Protein AF-A0A8J6RTH8-F1 (afdb_monomer_lite)

Secondary structure (DSSP, 8-state):
-------------------------------PPPS--PPPTT-PPPS--PPPS---S----PPPTT------SPPHHHHHHHHHHHHHHHHHHHHHHHHHHH---HHHHHHHHHHHHHHHHHHHHHHHHHHHTT----SS--HHHHHHHHHHHH--HHHHHHHHIIIIIIIIHHHHHHHHHHHHHH---HHHHHHHHHHHHHHHHHHHHHHHHHHHHHHTTTSSPPBPTT-EE-TT-BPPTTPEEPTT-EE-TT-B--TT-EEPTT-EE-TTPBPPTT-EE-TT-EE--

Structure (mmCIF, N/CA/C/O backbone):
data_AF-A0A8J6RTH8-F1
#
_entry.id   AF-A0A8J6RTH8-F1
#
loop_
_atom_site.group_PDB
_atom_site.id
_atom_site.type_symbol
_atom_site.label_atom_id
_atom_site.label_alt_id
_atom_site.label_comp_id
_atom_site.label_asym_id
_atom_site.label_entity_id
_atom_site.label_seq_id
_atom_site.pdbx_PDB_ins_code
_atom_site.Cartn_x
_atom_site.Cartn_y
_atom_site.Cartn_z
_atom_site.occupancy
_atom_site.B_iso_or_equiv
_atom_site.auth_seq_id
_atom_site.auth_comp_id
_atom_site.auth_asym_id
_atom_site.auth_atom_id
_atom_site.pdbx_PDB_model_num
ATOM 1 N N . MET A 1 1 ? 5.456 -18.562 54.139 1.00 40.50 1 MET A N 1
ATOM 2 C CA . MET A 1 1 ? 5.239 -18.650 52.678 1.00 40.50 1 MET A CA 1
ATOM 3 C C . MET A 1 1 ? 4.516 -17.386 52.219 1.00 40.50 1 MET A C 1
ATOM 5 O O . MET A 1 1 ? 3.343 -17.233 52.525 1.00 40.50 1 MET A O 1
ATOM 9 N N . ARG A 1 2 ? 5.220 -16.435 51.591 1.00 35.72 2 ARG A N 1
ATOM 10 C CA . ARG A 1 2 ? 4.633 -15.199 51.039 1.00 35.72 2 ARG A CA 1
ATOM 11 C C . ARG A 1 2 ? 4.603 -15.335 49.515 1.00 35.72 2 ARG A C 1
ATOM 13 O O . ARG A 1 2 ? 5.648 -15.577 48.922 1.00 35.72 2 ARG A O 1
ATOM 20 N N . ARG A 1 3 ? 3.421 -15.238 48.901 1.00 39.25 3 ARG A N 1
ATOM 21 C CA . ARG A 1 3 ? 3.257 -15.216 47.439 1.00 39.25 3 ARG A CA 1
ATOM 22 C C . ARG A 1 3 ? 3.391 -13.771 46.962 1.00 39.25 3 ARG A C 1
ATOM 24 O O . ARG A 1 3 ? 2.613 -12.924 47.385 1.00 39.25 3 ARG A O 1
ATOM 31 N N . ALA A 1 4 ? 4.385 -13.504 46.121 1.00 34.44 4 ALA A N 1
ATOM 32 C CA . ALA A 1 4 ? 4.537 -12.238 45.418 1.00 34.44 4 ALA A CA 1
ATOM 33 C C . ALA A 1 4 ? 3.777 -12.316 44.087 1.00 34.44 4 ALA A C 1
ATOM 35 O O . ALA A 1 4 ? 4.085 -13.145 43.234 1.00 34.44 4 ALA A O 1
ATOM 36 N N . THR A 1 5 ? 2.766 -11.470 43.926 1.00 42.56 5 THR A N 1
ATOM 37 C CA . THR A 1 5 ? 2.115 -11.179 42.646 1.00 42.56 5 THR A CA 1
ATOM 38 C C . THR A 1 5 ? 2.951 -10.145 41.900 1.00 42.56 5 THR A C 1
ATOM 40 O O . THR A 1 5 ? 3.039 -8.999 42.336 1.00 42.56 5 THR A O 1
ATOM 43 N N . ALA A 1 6 ? 3.571 -10.544 40.791 1.00 33.03 6 ALA A N 1
ATOM 44 C CA . ALA A 1 6 ? 4.252 -9.637 39.876 1.00 33.03 6 ALA A CA 1
ATOM 45 C C . ALA A 1 6 ? 3.290 -9.233 38.748 1.00 33.03 6 ALA A C 1
ATOM 47 O O . ALA A 1 6 ? 3.019 -10.005 37.832 1.00 33.03 6 ALA A O 1
ATOM 48 N N . THR A 1 7 ? 2.761 -8.015 38.826 1.00 34.41 7 THR A N 1
ATOM 49 C CA . THR A 1 7 ? 2.138 -7.303 37.704 1.00 34.41 7 THR A CA 1
ATOM 50 C C . THR A 1 7 ? 3.233 -6.810 36.763 1.00 34.41 7 THR A C 1
ATOM 52 O O . THR A 1 7 ? 3.955 -5.872 37.093 1.00 34.41 7 THR A O 1
ATOM 55 N N . ALA A 1 8 ? 3.364 -7.433 35.593 1.00 30.67 8 ALA A N 1
ATOM 56 C CA . ALA A 1 8 ? 4.209 -6.938 34.512 1.00 30.67 8 ALA A CA 1
ATOM 57 C C . ALA A 1 8 ? 3.384 -6.013 33.604 1.00 30.67 8 ALA A C 1
ATOM 59 O O . ALA A 1 8 ? 2.559 -6.470 32.815 1.00 30.67 8 ALA A O 1
ATOM 60 N N . ALA A 1 9 ? 3.600 -4.704 33.731 1.00 31.00 9 ALA A N 1
ATOM 61 C CA . ALA A 1 9 ? 3.154 -3.715 32.759 1.00 31.00 9 ALA A CA 1
ATOM 62 C C . ALA A 1 9 ? 4.224 -3.601 31.662 1.00 31.00 9 ALA A C 1
ATOM 64 O O . ALA A 1 9 ? 5.307 -3.069 31.897 1.00 31.00 9 ALA A O 1
ATOM 65 N N . LEU A 1 10 ? 3.935 -4.125 30.470 1.00 30.05 10 LEU A N 1
ATOM 66 C CA . LEU A 1 10 ? 4.777 -3.959 29.285 1.00 30.05 10 LEU A CA 1
ATOM 67 C C . LEU A 1 10 ? 4.335 -2.700 28.532 1.00 30.05 10 LEU A C 1
ATOM 69 O O . LEU A 1 10 ? 3.325 -2.690 27.833 1.00 30.05 10 LEU A O 1
ATOM 73 N N . VAL A 1 11 ? 5.108 -1.628 28.696 1.00 31.34 11 VAL A N 1
ATOM 74 C CA . VAL A 1 11 ? 5.042 -0.429 27.856 1.00 31.34 11 VAL A CA 1
ATOM 75 C C . VAL A 1 11 ? 5.862 -0.713 26.597 1.00 31.34 11 VAL A C 1
ATOM 77 O O . VAL A 1 11 ? 7.083 -0.594 26.604 1.00 31.34 11 VAL A O 1
ATOM 80 N N . ALA A 1 12 ? 5.201 -1.118 25.512 1.00 31.73 12 ALA A N 1
ATOM 81 C CA . ALA A 1 12 ? 5.815 -1.172 24.188 1.00 31.73 12 ALA A CA 1
ATOM 82 C C . ALA A 1 12 ? 5.698 0.214 23.534 1.00 31.73 12 ALA A C 1
ATOM 84 O O . ALA A 1 12 ? 4.717 0.525 22.859 1.00 31.73 12 ALA A O 1
ATOM 85 N N . ALA A 1 13 ? 6.682 1.077 23.790 1.00 31.34 13 ALA A N 1
ATOM 86 C CA . ALA A 1 13 ? 6.837 2.336 23.072 1.00 31.34 13 ALA A CA 1
ATOM 87 C C . ALA A 1 13 ? 7.378 2.042 21.662 1.00 31.34 13 ALA A C 1
ATOM 89 O O . ALA A 1 13 ? 8.539 1.674 21.493 1.00 31.34 13 ALA A O 1
ATOM 90 N N . GLY A 1 14 ? 6.511 2.166 20.656 1.00 30.16 14 GLY A N 1
ATOM 91 C CA . GLY A 1 14 ? 6.870 2.049 19.246 1.00 30.16 14 GLY A CA 1
ATOM 92 C C . GLY A 1 14 ? 7.696 3.248 18.783 1.00 30.16 14 GLY A C 1
ATOM 93 O O . GLY A 1 14 ? 7.192 4.366 18.706 1.00 30.16 14 GLY A O 1
ATOM 94 N N . LEU A 1 15 ? 8.962 3.001 18.455 1.00 30.83 15 LEU A N 1
ATOM 95 C CA . LEU A 1 15 ? 9.814 3.915 17.701 1.00 30.83 15 LEU A CA 1
ATOM 96 C C . LEU A 1 15 ? 9.635 3.611 16.209 1.00 30.83 15 LEU A C 1
ATOM 98 O O . LEU A 1 15 ? 10.279 2.714 15.672 1.00 30.83 15 LEU A O 1
ATOM 102 N N . PHE A 1 16 ? 8.754 4.350 15.536 1.00 39.00 16 PHE A N 1
ATOM 103 C CA . PHE A 1 16 ? 8.718 4.378 14.075 1.00 39.00 16 PHE A CA 1
ATOM 104 C C . PHE A 1 16 ? 9.743 5.405 13.589 1.00 39.00 16 PHE A C 1
ATOM 106 O O . PHE A 1 16 ? 9.531 6.612 13.691 1.00 39.00 16 PHE A O 1
ATOM 113 N N . ALA A 1 17 ? 10.882 4.923 13.096 1.00 31.59 17 ALA A N 1
ATOM 114 C CA . ALA A 1 17 ? 11.887 5.764 12.463 1.00 31.59 17 ALA A CA 1
ATOM 115 C C . ALA A 1 17 ? 11.423 6.137 11.045 1.00 31.59 17 ALA A C 1
ATOM 117 O O . ALA A 1 17 ? 11.571 5.366 10.100 1.00 31.59 17 ALA A O 1
ATOM 118 N N . SER A 1 18 ? 10.852 7.331 10.893 1.00 29.69 18 SER A N 1
ATOM 119 C CA . SER A 1 18 ? 10.607 7.946 9.589 1.00 29.69 18 SER A CA 1
ATOM 120 C C . SER A 1 18 ? 11.929 8.466 9.016 1.00 29.69 18 SER A C 1
ATOM 122 O O . SER A 1 18 ? 12.431 9.507 9.445 1.00 29.69 18 SER A O 1
ATOM 124 N N . LEU A 1 19 ? 12.505 7.755 8.048 1.00 36.41 19 LEU A N 1
ATOM 125 C CA . LEU A 1 19 ? 13.596 8.284 7.230 1.00 36.41 19 LEU A CA 1
ATOM 126 C C . LEU A 1 19 ? 13.010 9.298 6.240 1.00 36.41 19 LEU A C 1
ATOM 128 O O . LEU A 1 19 ? 12.383 8.933 5.248 1.00 36.41 19 LEU A O 1
ATOM 132 N N . GLY A 1 20 ? 13.175 10.584 6.549 1.00 28.22 20 GLY A N 1
ATOM 133 C CA . GLY A 1 20 ? 12.793 11.685 5.672 1.00 28.22 20 GLY A CA 1
ATOM 134 C C . GLY A 1 20 ? 13.711 11.765 4.453 1.00 28.22 20 GLY A C 1
ATOM 135 O O . GLY A 1 20 ? 14.929 11.854 4.593 1.00 28.22 20 GLY A O 1
ATOM 136 N N . TYR A 1 21 ? 13.125 11.764 3.258 1.00 30.72 21 TYR A N 1
ATOM 137 C CA . TYR A 1 21 ? 13.814 12.145 2.028 1.00 30.72 21 TYR A CA 1
ATOM 138 C C . TYR A 1 21 ? 13.576 13.637 1.771 1.00 30.72 21 TYR A C 1
ATOM 140 O O . TYR A 1 21 ? 12.444 14.066 1.554 1.00 30.72 21 TYR A O 1
ATOM 148 N N . SER A 1 22 ? 14.645 14.432 1.792 1.00 28.81 22 SER A N 1
ATOM 149 C CA . SER A 1 22 ? 14.613 15.839 1.384 1.00 28.81 22 SER A CA 1
ATOM 150 C C . SER A 1 22 ? 14.629 15.933 -0.141 1.00 28.81 22 SER A C 1
ATOM 152 O O . SER A 1 22 ? 15.634 15.614 -0.774 1.00 28.81 22 SER A O 1
ATOM 154 N N . ALA A 1 23 ? 13.531 16.392 -0.743 1.00 31.84 23 ALA A N 1
ATOM 155 C CA . ALA A 1 23 ? 13.496 16.757 -2.155 1.00 31.84 23 ALA A CA 1
ATOM 156 C C . ALA A 1 23 ? 13.993 18.201 -2.327 1.00 31.84 23 ALA A C 1
ATOM 158 O O . ALA A 1 23 ? 13.362 19.152 -1.864 1.00 31.84 23 ALA A O 1
ATOM 159 N N . VAL A 1 24 ? 15.132 18.367 -3.001 1.00 34.81 24 VAL A N 1
ATOM 160 C CA . VAL A 1 24 ? 15.607 19.668 -3.483 1.00 34.81 24 VAL A CA 1
ATOM 161 C C . VAL A 1 24 ? 14.711 20.098 -4.644 1.00 34.81 24 VAL A C 1
ATOM 163 O O . VAL A 1 24 ? 14.704 19.470 -5.701 1.00 34.81 24 VAL A O 1
ATOM 166 N N . ALA A 1 25 ? 13.959 21.180 -4.454 1.00 29.98 25 ALA A N 1
ATOM 167 C CA . ALA A 1 25 ? 13.245 21.847 -5.531 1.00 29.98 25 ALA A CA 1
ATOM 168 C C . ALA A 1 25 ? 14.250 22.613 -6.408 1.00 29.98 25 ALA A C 1
ATOM 170 O O . ALA A 1 25 ? 14.796 23.631 -5.985 1.00 29.98 25 ALA A O 1
ATOM 171 N N . GLN A 1 26 ? 14.499 22.130 -7.627 1.00 33.00 26 GLN A N 1
ATOM 172 C CA . GLN A 1 26 ? 15.162 22.917 -8.667 1.00 33.00 26 GLN A CA 1
ATOM 173 C C . GLN A 1 26 ? 14.111 23.534 -9.586 1.00 33.00 26 GLN A C 1
ATOM 175 O O . GLN A 1 26 ? 13.343 22.851 -10.261 1.00 33.00 26 GLN A O 1
ATOM 180 N N . THR A 1 27 ? 14.093 24.860 -9.588 1.00 36.50 27 THR A N 1
ATOM 181 C CA . THR A 1 27 ? 13.320 25.695 -10.495 1.00 36.50 27 THR A CA 1
ATOM 182 C C . THR A 1 27 ? 13.917 25.598 -11.899 1.00 36.50 27 THR A C 1
ATOM 184 O O . THR A 1 27 ? 15.070 25.955 -12.125 1.00 36.50 27 THR A O 1
ATOM 187 N N . SER A 1 28 ? 13.137 25.126 -12.872 1.00 34.59 28 SER A N 1
ATOM 188 C CA . SER A 1 28 ? 13.499 25.210 -14.291 1.00 34.59 28 SER A CA 1
ATOM 189 C C . SER A 1 28 ? 12.411 25.940 -15.079 1.00 34.59 28 SER A C 1
ATOM 191 O O . SER A 1 28 ? 11.215 25.704 -14.928 1.00 34.59 28 SER A O 1
ATOM 193 N N . ARG A 1 29 ? 12.878 26.919 -15.858 1.00 34.12 29 ARG A N 1
ATOM 194 C CA . ARG A 1 29 ? 12.128 27.794 -16.768 1.00 34.12 29 ARG A CA 1
ATOM 195 C C . ARG A 1 29 ? 11.678 27.038 -18.033 1.00 34.12 29 ARG A C 1
ATOM 197 O O . ARG A 1 29 ? 12.275 26.014 -18.355 1.00 34.12 29 ARG A O 1
ATOM 204 N N . PRO A 1 30 ? 10.672 27.548 -18.770 1.00 33.78 30 PRO A N 1
ATOM 205 C CA . PRO A 1 30 ? 10.047 26.828 -19.875 1.00 33.78 30 PRO A CA 1
ATOM 206 C C . PRO A 1 30 ? 10.919 26.840 -21.136 1.00 33.78 30 PRO A C 1
ATOM 208 O O . PRO A 1 30 ? 11.400 27.893 -21.554 1.00 33.78 30 PRO A O 1
ATOM 211 N N . THR A 1 31 ? 11.076 25.679 -21.769 1.00 37.75 31 THR A N 1
ATOM 212 C CA . THR A 1 31 ? 11.594 25.549 -23.135 1.00 37.75 31 THR A CA 1
ATOM 213 C C . THR A 1 31 ? 10.454 25.202 -24.096 1.00 37.75 31 THR A C 1
ATOM 215 O O . THR A 1 31 ? 9.575 24.396 -23.793 1.00 37.75 31 THR A O 1
ATOM 218 N N . SER A 1 32 ? 10.454 25.882 -25.242 1.00 36.72 32 SER A N 1
ATOM 219 C CA . SER A 1 32 ? 9.506 25.769 -26.356 1.00 36.72 32 SER A CA 1
ATOM 220 C C . SER A 1 32 ? 9.426 24.352 -26.959 1.00 36.72 32 SER A C 1
ATOM 222 O O . SER A 1 32 ? 10.373 23.575 -26.817 1.00 36.72 32 SER A O 1
ATOM 224 N N . PRO A 1 33 ? 8.327 23.998 -27.657 1.00 36.38 33 PRO A N 1
ATOM 225 C CA . PRO A 1 33 ? 8.068 22.627 -28.090 1.00 36.38 33 PRO A CA 1
ATOM 226 C C . PRO A 1 33 ? 8.947 22.204 -29.275 1.00 36.38 33 PRO A C 1
ATOM 228 O O . PRO A 1 33 ? 9.185 22.975 -30.204 1.00 36.38 33 PRO A O 1
ATOM 231 N N . ALA A 1 34 ? 9.386 20.945 -29.257 1.00 34.53 34 ALA A N 1
ATOM 232 C CA . ALA A 1 34 ? 10.022 20.287 -30.393 1.00 34.53 34 ALA A CA 1
ATOM 233 C C . ALA A 1 34 ? 8.978 19.907 -31.472 1.00 34.53 34 ALA A C 1
ATOM 235 O O . ALA A 1 34 ? 7.846 19.555 -31.128 1.00 34.53 34 ALA A O 1
ATOM 236 N N . PRO A 1 35 ? 9.334 19.938 -32.771 1.00 36.25 35 PRO A N 1
ATOM 237 C CA . PRO A 1 35 ? 8.436 19.578 -33.862 1.00 36.25 35 PRO A CA 1
ATOM 238 C C . PRO A 1 35 ? 8.371 18.053 -34.032 1.00 36.25 35 PRO A C 1
ATOM 240 O O . PRO A 1 35 ? 9.401 17.399 -34.177 1.00 36.25 35 PRO A O 1
ATOM 243 N N . GLY A 1 36 ? 7.160 17.489 -34.047 1.00 40.47 36 GLY A N 1
ATOM 244 C CA . GLY A 1 36 ? 6.948 16.075 -34.379 1.00 40.47 36 GLY A CA 1
ATOM 245 C C . GLY A 1 36 ? 5.949 15.347 -33.485 1.00 40.47 36 GLY A C 1
ATOM 246 O O . GLY A 1 36 ? 6.286 14.338 -32.877 1.00 40.47 36 GLY A O 1
ATOM 247 N N . MET A 1 37 ? 4.708 15.830 -33.417 1.00 38.81 37 MET A N 1
ATOM 248 C CA . MET A 1 37 ? 3.578 15.038 -32.927 1.00 38.81 37 MET A CA 1
ATOM 249 C C . MET A 1 37 ? 2.778 14.562 -34.138 1.00 38.81 37 MET A C 1
ATOM 251 O O . MET A 1 37 ? 2.201 15.371 -34.858 1.00 38.81 37 MET A O 1
ATOM 255 N N . SER A 1 38 ? 2.764 13.252 -34.377 1.00 39.88 38 SER A N 1
ATOM 256 C CA . SER A 1 38 ? 1.745 12.634 -35.232 1.00 39.88 38 SER A CA 1
ATOM 257 C C . SER A 1 38 ? 0.462 12.452 -34.409 1.00 39.88 38 SER A C 1
ATOM 259 O O . SER A 1 38 ? 0.565 12.120 -33.225 1.00 39.88 38 SER A O 1
ATOM 261 N N . PRO A 1 39 ? -0.735 12.675 -34.978 1.00 39.41 39 PRO A N 1
ATOM 262 C CA . PRO A 1 39 ? -1.988 12.536 -34.244 1.00 39.41 39 PRO A CA 1
ATOM 263 C C . PRO A 1 39 ? -2.336 11.064 -33.970 1.00 39.41 39 PRO A C 1
ATOM 265 O O . PRO A 1 39 ? -1.948 10.161 -34.711 1.00 39.41 39 PRO A O 1
ATOM 268 N N . ALA A 1 40 ? -3.086 10.840 -32.888 1.00 38.34 40 ALA A N 1
ATOM 269 C CA . ALA A 1 40 ? -3.633 9.541 -32.507 1.00 38.34 40 ALA A CA 1
ATOM 270 C C . ALA A 1 40 ? -4.650 9.010 -33.548 1.00 38.34 40 ALA A C 1
ATOM 272 O O . ALA A 1 40 ? -5.289 9.810 -34.239 1.00 38.34 40 ALA A O 1
ATOM 273 N N . PRO A 1 41 ? -4.854 7.682 -33.663 1.00 38.31 41 PRO A N 1
ATOM 274 C CA . PRO A 1 41 ? -5.791 7.107 -34.626 1.00 38.31 41 PRO A CA 1
ATOM 275 C C . PRO A 1 41 ? -7.237 7.341 -34.162 1.00 38.31 41 PRO A C 1
ATOM 277 O O . PRO A 1 41 ? -7.599 6.895 -33.075 1.00 38.31 41 PRO A O 1
ATOM 280 N N . GLY A 1 42 ? -8.070 8.006 -34.974 1.00 41.12 42 GLY A N 1
ATOM 281 C CA . GLY A 1 42 ? -9.519 8.062 -34.715 1.00 41.12 42 GLY A CA 1
ATOM 282 C C . GLY A 1 42 ? -10.309 9.290 -35.179 1.00 41.12 42 GLY A C 1
ATOM 283 O O . GLY A 1 42 ? -11.531 9.259 -35.076 1.00 41.12 42 GLY A O 1
ATOM 284 N N . MET A 1 43 ? -9.690 10.345 -35.719 1.00 39.94 43 MET A N 1
ATOM 285 C CA . MET A 1 43 ? -10.433 11.462 -36.326 1.00 39.94 43 MET A CA 1
ATOM 286 C C . MET A 1 43 ? -10.227 11.507 -37.842 1.00 39.94 43 MET A C 1
ATOM 288 O O . MET A 1 43 ? -9.099 11.597 -38.324 1.00 39.94 43 MET A O 1
ATOM 292 N N . SER A 1 44 ? -11.326 11.462 -38.596 1.00 38.56 44 SER A N 1
ATOM 293 C CA . SER A 1 44 ? -11.338 11.744 -40.034 1.00 38.56 44 SER A CA 1
ATOM 294 C C . SER A 1 44 ? -10.864 13.182 -40.302 1.00 38.56 44 SER A C 1
ATOM 296 O O . SER A 1 44 ? -11.256 14.089 -39.564 1.00 38.56 44 SER A O 1
ATOM 298 N N . PRO A 1 45 ? -10.052 13.433 -41.344 1.00 41.84 45 PRO A N 1
ATOM 299 C CA . PRO A 1 45 ? -9.657 14.790 -41.694 1.00 41.84 45 PRO A CA 1
ATOM 300 C C . PRO A 1 45 ? -10.831 15.555 -42.319 1.00 41.84 45 PRO A C 1
ATOM 302 O O . PRO A 1 45 ? -11.615 15.003 -43.092 1.00 41.84 45 PRO A O 1
ATOM 305 N N . ALA A 1 46 ? -10.935 16.843 -41.990 1.00 41.12 46 ALA A N 1
ATOM 306 C CA . ALA A 1 46 ? -11.853 17.768 -42.645 1.00 41.12 46 ALA A CA 1
ATOM 307 C C . ALA A 1 46 ? -11.483 17.947 -44.139 1.00 41.12 46 ALA A C 1
ATOM 309 O O . ALA A 1 46 ? -10.295 17.906 -44.477 1.00 41.12 46 ALA A O 1
ATOM 310 N N . PRO A 1 47 ? -12.453 18.171 -45.046 1.00 41.00 47 PRO A N 1
ATOM 311 C CA . PRO A 1 47 ? -12.174 18.344 -46.469 1.00 41.00 47 PRO A CA 1
ATOM 312 C C . PRO A 1 47 ? -11.613 19.747 -46.738 1.00 41.00 47 PRO A C 1
ATOM 314 O O . PRO A 1 47 ? -12.238 20.729 -46.346 1.00 41.00 47 PRO A O 1
ATOM 317 N N . GLY A 1 48 ? -10.475 19.863 -47.442 1.00 43.38 48 GLY A N 1
ATOM 318 C CA . GLY A 1 48 ? -10.068 21.175 -47.973 1.00 43.38 48 GLY A CA 1
ATOM 319 C C . GLY A 1 48 ? -8.605 21.461 -48.318 1.00 43.38 48 GLY A C 1
ATOM 320 O O . GLY A 1 48 ? -8.321 22.606 -48.648 1.00 43.38 48 GLY A O 1
ATOM 321 N N . MET A 1 49 ? -7.664 20.512 -48.285 1.00 41.53 49 MET A N 1
ATOM 322 C CA . MET A 1 49 ? -6.270 20.793 -48.680 1.00 41.53 49 MET A CA 1
ATOM 323 C C . MET A 1 49 ? -5.773 19.784 -49.715 1.00 41.53 49 MET A C 1
ATOM 325 O O . MET A 1 49 ? -5.652 18.594 -49.438 1.00 41.53 49 MET A O 1
ATOM 329 N N . SER A 1 50 ? -5.508 20.279 -50.926 1.00 40.66 50 SER A N 1
ATOM 330 C CA . SER A 1 50 ? -4.878 19.505 -52.001 1.00 40.66 50 SER A CA 1
ATOM 331 C C . SER A 1 50 ? -3.383 19.316 -51.705 1.00 40.66 50 SER A C 1
ATOM 333 O O . SER A 1 50 ? -2.743 20.271 -51.258 1.00 40.66 50 SER A O 1
ATOM 335 N N . PRO A 1 51 ? -2.793 18.133 -51.953 1.00 43.53 51 PRO A N 1
ATOM 336 C CA . PRO A 1 51 ? -1.362 17.922 -51.774 1.00 43.53 51 PRO A CA 1
ATOM 337 C C . PRO A 1 51 ? -0.555 18.535 -52.928 1.00 43.53 51 PRO A C 1
ATOM 339 O O . PRO A 1 51 ? -0.990 18.543 -54.080 1.00 43.53 51 PRO A O 1
ATOM 342 N N . ALA A 1 52 ? 0.643 19.034 -52.616 1.00 44.81 52 ALA A N 1
ATOM 343 C CA . ALA A 1 52 ? 1.604 19.506 -53.610 1.00 44.81 52 ALA A CA 1
ATOM 344 C C . ALA A 1 52 ? 2.116 18.343 -54.497 1.00 44.81 52 ALA A C 1
ATOM 346 O O . ALA A 1 52 ? 2.287 17.228 -53.991 1.00 44.81 52 ALA A O 1
ATOM 347 N N . PRO A 1 53 ? 2.399 18.562 -55.798 1.00 41.84 53 PRO A N 1
ATOM 348 C CA . PRO A 1 53 ? 2.824 17.498 -56.708 1.00 41.84 53 PRO A CA 1
ATOM 349 C C . PRO A 1 53 ? 4.288 17.112 -56.452 1.00 41.84 53 PRO A C 1
ATOM 351 O O . PRO A 1 53 ? 5.159 17.978 -56.505 1.00 41.84 53 PRO A O 1
ATOM 354 N N . GLY A 1 54 ? 4.583 15.822 -56.224 1.00 48.91 54 GLY A N 1
ATOM 355 C CA . GLY A 1 54 ? 5.976 15.347 -56.263 1.00 48.91 54 GLY A CA 1
ATOM 356 C C . GLY A 1 54 ? 6.370 14.068 -55.515 1.00 48.91 54 GLY A C 1
ATOM 357 O O . GLY A 1 54 ? 7.542 13.710 -55.576 1.00 48.91 54 GLY A O 1
ATOM 358 N N . MET A 1 55 ? 5.477 13.349 -54.825 1.00 47.38 55 MET A N 1
ATOM 359 C CA . MET A 1 55 ? 5.863 12.116 -54.110 1.00 47.38 55 MET A CA 1
ATOM 360 C C . MET A 1 55 ? 5.062 10.899 -54.583 1.00 47.38 55 MET A C 1
ATOM 362 O O . MET A 1 55 ? 3.882 10.753 -54.276 1.00 47.38 55 MET A O 1
ATOM 366 N N . SER A 1 56 ? 5.726 10.012 -55.332 1.00 48.50 56 SER A N 1
ATOM 367 C CA . SER A 1 56 ? 5.214 8.683 -55.692 1.00 48.50 56 SER A CA 1
ATOM 368 C C . SER A 1 56 ? 5.116 7.776 -54.453 1.00 48.50 56 SER A C 1
ATOM 370 O O . SER A 1 56 ? 6.080 7.705 -53.690 1.00 48.50 56 SER A O 1
ATOM 372 N N . PRO A 1 57 ? 4.020 7.018 -54.259 1.00 50.19 57 PRO A N 1
ATOM 373 C CA . PRO A 1 57 ? 3.717 6.380 -52.976 1.00 50.19 57 PRO A CA 1
ATOM 374 C C . PRO A 1 57 ? 4.328 4.983 -52.771 1.00 50.19 57 PRO A C 1
ATOM 376 O O . PRO A 1 57 ? 3.893 4.276 -51.872 1.00 50.19 57 PRO A O 1
ATOM 379 N N . ASN A 1 58 ? 5.305 4.538 -53.571 1.00 46.66 58 ASN A N 1
ATOM 380 C CA . ASN A 1 58 ? 5.675 3.116 -53.566 1.00 46.66 58 ASN A CA 1
ATOM 381 C C . ASN A 1 58 ? 7.178 2.833 -53.697 1.00 46.66 58 ASN A C 1
ATOM 383 O O . ASN A 1 58 ? 7.631 2.193 -54.646 1.00 46.66 58 ASN A O 1
ATOM 387 N N . ARG A 1 59 ? 7.971 3.265 -52.709 1.00 53.88 59 ARG A N 1
ATOM 388 C CA . ARG A 1 59 ? 9.335 2.750 -52.533 1.00 53.88 59 ARG A CA 1
ATOM 389 C C . ARG A 1 59 ? 9.514 2.248 -51.097 1.00 53.88 59 ARG A C 1
ATOM 391 O O . ARG A 1 59 ? 9.302 3.037 -50.178 1.00 53.88 59 ARG A O 1
ATOM 398 N N . PRO A 1 60 ? 9.894 0.975 -50.876 1.00 46.28 60 PRO A N 1
ATOM 399 C CA . PRO A 1 60 ? 10.213 0.504 -49.537 1.00 46.28 60 PRO A CA 1
ATOM 400 C C . PRO A 1 60 ? 11.418 1.302 -49.029 1.00 46.28 60 PRO A C 1
ATOM 402 O O . PRO A 1 60 ? 12.481 1.309 -49.652 1.00 46.28 60 PRO A O 1
ATOM 405 N N . MET A 1 61 ? 11.233 2.038 -47.932 1.00 51.78 61 MET A N 1
ATOM 406 C CA . MET A 1 61 ? 12.339 2.697 -47.248 1.00 51.78 61 MET A CA 1
ATOM 407 C C . MET A 1 61 ? 13.175 1.616 -46.566 1.00 51.78 61 MET A C 1
ATOM 409 O O . MET A 1 61 ? 12.739 1.014 -45.586 1.00 51.78 61 MET A O 1
ATOM 413 N N . SER A 1 62 ? 14.375 1.358 -47.084 1.00 50.53 62 SER A N 1
ATOM 414 C CA . SER A 1 62 ? 15.395 0.638 -46.326 1.00 50.53 62 SER A CA 1
ATOM 415 C C . SER A 1 62 ? 15.672 1.404 -45.025 1.00 50.53 62 SER A C 1
ATOM 417 O O . SER A 1 62 ? 15.774 2.635 -45.074 1.00 50.53 62 SER A O 1
ATOM 419 N N . PRO A 1 63 ? 15.791 0.728 -43.869 1.00 52.59 63 PRO A N 1
ATOM 420 C CA . PRO A 1 63 ? 16.089 1.404 -42.614 1.00 52.59 63 PRO A CA 1
ATOM 421 C C . PRO A 1 63 ? 17.418 2.157 -42.732 1.00 52.59 63 PRO A C 1
ATOM 423 O O . PRO A 1 63 ? 18.393 1.640 -43.281 1.00 52.59 63 PRO A O 1
ATOM 426 N N . ALA A 1 64 ? 17.438 3.399 -42.244 1.00 48.84 64 ALA A N 1
ATOM 427 C CA . ALA A 1 64 ? 18.632 4.232 -42.239 1.00 48.84 64 ALA A CA 1
ATOM 428 C C . ALA A 1 64 ? 19.779 3.525 -41.476 1.00 48.84 64 ALA A C 1
ATOM 430 O O . ALA A 1 64 ? 19.545 3.022 -40.371 1.00 48.84 64 ALA A O 1
ATOM 431 N N . PRO A 1 65 ? 21.014 3.484 -42.012 1.00 45.62 65 PRO A N 1
ATOM 432 C CA . PRO A 1 65 ? 22.153 2.896 -41.313 1.00 45.62 65 PRO A CA 1
ATOM 433 C C . PRO A 1 65 ? 22.515 3.772 -40.107 1.00 45.62 65 PRO A C 1
ATOM 435 O O . PRO A 1 65 ? 22.852 4.940 -40.279 1.00 45.62 65 PRO A O 1
ATOM 438 N N . GLY A 1 66 ? 22.432 3.227 -38.888 1.00 46.47 66 GLY A N 1
ATOM 439 C CA . GLY A 1 66 ? 22.861 3.931 -37.669 1.00 46.47 66 GLY A CA 1
ATOM 440 C C . GLY A 1 66 ? 21.972 3.758 -36.436 1.00 46.47 66 GLY A C 1
ATOM 441 O O . GLY A 1 66 ? 22.377 4.153 -35.346 1.00 46.47 66 GLY A O 1
ATOM 442 N N . MET A 1 67 ? 20.797 3.133 -36.551 1.00 50.53 67 MET A N 1
ATOM 443 C CA . MET A 1 67 ? 20.097 2.631 -35.365 1.00 50.53 67 MET A CA 1
ATOM 444 C C . MET A 1 67 ? 20.724 1.299 -34.965 1.00 50.53 67 MET A C 1
ATOM 446 O O . MET A 1 67 ? 20.333 0.243 -35.460 1.00 50.53 67 MET A O 1
ATOM 450 N N . SER A 1 68 ? 21.715 1.355 -34.072 1.00 46.59 68 SER A N 1
ATOM 451 C CA . SER A 1 68 ? 22.116 0.189 -33.285 1.00 46.59 68 SER A CA 1
ATOM 452 C C . SER A 1 68 ? 20.848 -0.499 -32.764 1.00 46.59 68 SER A C 1
ATOM 454 O O . SER A 1 68 ? 19.942 0.214 -32.312 1.00 46.59 68 SER A O 1
ATOM 456 N N . PRO A 1 69 ? 20.734 -1.840 -32.833 1.00 48.16 69 PRO A N 1
ATOM 457 C CA . PRO A 1 69 ? 19.582 -2.533 -32.273 1.00 48.16 69 PRO A CA 1
ATOM 458 C C . PRO A 1 69 ? 19.408 -2.037 -30.841 1.00 48.16 69 PRO A C 1
ATOM 460 O O . PRO A 1 69 ? 20.372 -2.060 -30.072 1.00 48.16 69 PRO A O 1
ATOM 463 N N . ARG A 1 70 ? 18.218 -1.503 -30.511 1.00 56.75 70 ARG A N 1
ATOM 464 C CA . ARG A 1 70 ? 17.887 -1.132 -29.130 1.00 56.75 70 ARG A CA 1
ATOM 465 C C . ARG A 1 70 ? 18.304 -2.317 -28.285 1.00 56.75 70 ARG A C 1
ATOM 467 O O . ARG A 1 70 ? 17.795 -3.415 -28.494 1.00 56.75 70 ARG A O 1
ATOM 474 N N . ASN A 1 71 ? 19.286 -2.101 -27.416 1.00 54.56 71 ASN A N 1
ATOM 475 C CA . ASN A 1 71 ? 19.750 -3.137 -26.522 1.00 54.56 71 ASN A CA 1
ATOM 476 C C . ASN A 1 71 ? 18.502 -3.594 -25.766 1.00 54.56 71 ASN A C 1
ATOM 478 O O . ASN A 1 71 ? 17.911 -2.802 -25.036 1.00 54.56 71 ASN A O 1
ATOM 482 N N . ASN A 1 72 ? 18.032 -4.815 -26.029 1.00 62.09 72 ASN A N 1
ATOM 483 C CA . ASN A 1 72 ? 16.722 -5.311 -25.590 1.00 62.09 72 ASN A CA 1
ATOM 484 C C . ASN A 1 72 ? 16.708 -5.607 -24.076 1.00 62.09 72 ASN A C 1
ATOM 486 O O . ASN A 1 72 ? 15.927 -6.415 -23.585 1.00 62.09 72 ASN A O 1
ATOM 490 N N . GLN A 1 73 ? 17.639 -4.997 -23.344 1.00 81.25 73 GLN A N 1
ATOM 491 C CA . GLN A 1 73 ? 17.829 -5.124 -21.921 1.00 81.25 73 GLN A CA 1
ATOM 492 C C . GLN A 1 73 ? 17.242 -3.896 -21.242 1.00 81.25 73 GLN A C 1
ATOM 494 O O . GLN A 1 73 ? 17.606 -2.763 -21.552 1.00 81.25 73 GLN A O 1
ATOM 499 N N . LEU A 1 74 ? 16.362 -4.147 -20.275 1.00 92.50 74 LEU A N 1
ATOM 500 C CA . LEU A 1 74 ? 15.798 -3.119 -19.408 1.00 92.50 74 LEU A CA 1
ATOM 501 C C . LEU A 1 74 ? 16.886 -2.218 -18.805 1.00 92.50 74 LEU A C 1
ATOM 503 O O . LEU A 1 74 ? 18.015 -2.661 -18.560 1.00 92.50 74 LEU A O 1
ATOM 507 N N . SER A 1 75 ? 16.544 -0.967 -18.502 1.00 95.38 75 SER A N 1
ATOM 508 C CA . SER A 1 75 ? 17.442 -0.121 -17.717 1.00 95.38 75 SER A CA 1
ATOM 509 C C . SER A 1 75 ? 17.548 -0.633 -16.272 1.00 95.38 75 SER A C 1
ATOM 511 O O . SER A 1 75 ? 16.733 -1.433 -15.805 1.00 95.38 75 SER A O 1
ATOM 513 N N . ALA A 1 76 ? 18.557 -0.168 -15.530 1.00 95.62 76 ALA A N 1
ATOM 514 C CA . ALA A 1 76 ? 18.649 -0.466 -14.099 1.00 95.62 76 ALA A CA 1
ATOM 515 C C . ALA A 1 76 ? 17.425 0.055 -13.324 1.00 95.62 76 ALA A C 1
ATOM 517 O O . ALA A 1 76 ? 16.977 -0.600 -12.390 1.00 95.62 76 ALA A O 1
ATOM 518 N N . LEU A 1 77 ? 16.859 1.192 -13.746 1.00 96.94 77 LEU A N 1
ATOM 519 C CA . LEU A 1 77 ? 15.666 1.773 -13.135 1.00 96.94 77 LEU A CA 1
ATOM 520 C C . LEU A 1 77 ? 14.430 0.902 -13.382 1.00 96.94 77 LEU A C 1
ATOM 522 O O . LEU A 1 77 ? 13.709 0.609 -12.435 1.00 96.94 77 LEU A O 1
ATOM 526 N N . ASP A 1 78 ? 14.234 0.431 -14.616 1.00 98.06 78 ASP A N 1
ATOM 527 C CA . ASP A 1 78 ? 13.111 -0.451 -14.961 1.00 98.06 78 ASP A CA 1
ATOM 528 C C . ASP A 1 78 ? 13.202 -1.791 -14.212 1.00 98.06 78 ASP A C 1
ATOM 530 O O . ASP A 1 78 ? 12.205 -2.292 -13.694 1.00 98.06 78 ASP A O 1
ATOM 534 N N . ARG A 1 79 ? 14.413 -2.364 -14.103 1.00 97.19 79 ARG A N 1
ATOM 535 C CA . ARG A 1 79 ? 14.640 -3.571 -13.292 1.00 97.19 79 ARG A CA 1
ATOM 536 C C . ARG A 1 79 ? 14.322 -3.327 -11.823 1.00 97.19 79 ARG A C 1
ATOM 538 O O . ARG A 1 79 ? 13.642 -4.149 -11.220 1.00 97.19 79 ARG A O 1
ATOM 545 N N . GLN A 1 80 ? 14.785 -2.211 -11.262 1.00 97.25 80 GLN A N 1
ATOM 546 C CA . GLN A 1 80 ? 14.520 -1.869 -9.867 1.00 97.25 80 GLN A CA 1
ATOM 547 C C . GLN A 1 80 ? 13.019 -1.706 -9.611 1.00 97.25 80 GLN A C 1
ATOM 549 O O . GLN A 1 80 ? 12.516 -2.247 -8.633 1.00 97.25 80 GLN A O 1
ATOM 554 N N . PHE A 1 81 ? 12.292 -1.051 -10.522 1.00 98.38 81 PHE A N 1
ATOM 555 C CA . PHE A 1 81 ? 10.838 -0.934 -10.433 1.00 98.38 81 PHE A CA 1
ATOM 556 C C . PHE A 1 81 ? 10.154 -2.304 -10.347 1.00 98.38 81 PHE A C 1
ATOM 558 O O . PHE A 1 81 ? 9.304 -2.495 -9.482 1.00 98.38 81 PHE A O 1
ATOM 565 N N . VAL A 1 82 ? 10.542 -3.265 -11.194 1.00 98.25 82 VAL A N 1
ATOM 566 C CA . VAL A 1 82 ? 9.984 -4.628 -11.150 1.00 98.25 82 VAL A CA 1
ATOM 567 C C . VAL A 1 82 ? 10.234 -5.287 -9.791 1.00 98.25 82 VAL A C 1
ATOM 569 O O . VAL A 1 82 ? 9.315 -5.891 -9.240 1.00 98.25 82 VAL A O 1
ATOM 572 N N . MET A 1 83 ? 11.443 -5.155 -9.237 1.00 97.25 83 MET A N 1
ATOM 573 C CA . MET A 1 83 ? 11.779 -5.739 -7.933 1.00 97.25 83 MET A CA 1
ATOM 574 C C . MET A 1 83 ? 10.993 -5.083 -6.791 1.00 97.25 83 MET A C 1
ATOM 576 O O . MET A 1 83 ? 10.368 -5.787 -5.998 1.00 97.25 83 MET A O 1
ATOM 580 N N . ASP A 1 84 ? 10.977 -3.750 -6.734 1.00 96.94 84 ASP A N 1
ATOM 581 C CA . ASP A 1 84 ? 10.310 -2.987 -5.674 1.00 96.94 84 ASP A CA 1
ATOM 582 C C . ASP A 1 84 ? 8.793 -3.208 -5.701 1.00 96.94 84 ASP A C 1
ATOM 584 O O . ASP A 1 84 ? 8.182 -3.511 -4.673 1.00 96.94 84 ASP A O 1
ATOM 588 N N . ALA A 1 85 ? 8.184 -3.122 -6.888 1.00 97.56 85 ALA A N 1
ATOM 589 C CA . ALA A 1 85 ? 6.750 -3.324 -7.056 1.00 97.56 85 ALA A CA 1
ATOM 590 C C . ALA A 1 85 ? 6.331 -4.766 -6.729 1.00 97.56 85 ALA A C 1
ATOM 592 O O . ALA A 1 85 ? 5.267 -4.960 -6.141 1.00 97.56 85 ALA A O 1
ATOM 593 N N . ALA A 1 86 ? 7.157 -5.768 -7.050 1.00 97.94 86 ALA A N 1
ATOM 594 C CA . ALA A 1 86 ? 6.881 -7.159 -6.696 1.00 97.94 86 ALA A CA 1
ATOM 595 C C . ALA A 1 86 ? 6.995 -7.400 -5.181 1.00 97.94 86 ALA A C 1
ATOM 597 O O . ALA A 1 86 ? 6.077 -7.968 -4.590 1.00 97.94 86 ALA A O 1
ATOM 598 N N . HIS A 1 87 ? 8.064 -6.927 -4.529 1.00 96.94 87 HIS A N 1
ATOM 599 C CA . HIS A 1 87 ? 8.216 -7.056 -3.076 1.00 96.94 87 HIS A CA 1
ATOM 600 C C . HIS A 1 87 ? 7.070 -6.384 -2.310 1.00 96.94 87 HIS A C 1
ATOM 602 O O . HIS A 1 87 ? 6.484 -7.012 -1.424 1.00 96.94 87 HIS A O 1
ATOM 608 N N . GLY A 1 88 ? 6.732 -5.137 -2.662 1.00 95.19 88 GLY A N 1
ATOM 609 C CA . GLY A 1 88 ? 5.625 -4.405 -2.042 1.00 95.19 88 GLY A CA 1
ATOM 610 C C . GLY A 1 88 ? 4.272 -5.045 -2.346 1.00 95.19 88 GLY A C 1
ATOM 611 O O . GLY A 1 88 ? 3.479 -5.295 -1.445 1.00 95.19 88 GLY A O 1
ATOM 612 N N . GLY A 1 89 ? 4.023 -5.417 -3.601 1.00 96.75 89 GLY A N 1
ATOM 613 C CA . GLY A 1 89 ? 2.771 -6.052 -4.000 1.00 96.75 89 GLY A CA 1
ATOM 614 C C . GLY A 1 89 ? 2.517 -7.397 -3.313 1.00 96.75 89 GLY A C 1
ATOM 615 O O . GLY A 1 89 ? 1.378 -7.693 -2.946 1.00 96.75 89 GLY A O 1
ATOM 616 N N . ILE A 1 90 ? 3.550 -8.221 -3.110 1.00 97.44 90 ILE A N 1
ATOM 617 C CA . ILE A 1 90 ? 3.435 -9.484 -2.360 1.00 97.44 90 ILE A CA 1
ATOM 618 C C . ILE A 1 90 ? 3.164 -9.198 -0.878 1.00 97.44 90 ILE A C 1
ATOM 620 O O . ILE A 1 90 ? 2.305 -9.852 -0.280 1.00 97.44 90 ILE A O 1
ATOM 624 N N . ALA A 1 91 ? 3.855 -8.210 -0.299 1.00 96.50 91 ALA A N 1
ATOM 625 C CA . ALA A 1 91 ? 3.645 -7.791 1.082 1.00 96.50 91 ALA A CA 1
ATOM 626 C C . ALA A 1 91 ? 2.200 -7.347 1.343 1.00 96.50 91 ALA A C 1
ATOM 628 O O . ALA A 1 91 ? 1.587 -7.826 2.294 1.00 96.50 91 ALA A O 1
ATOM 629 N N . GLU A 1 92 ? 1.630 -6.500 0.483 1.00 96.81 92 GLU A N 1
ATOM 630 C CA . GLU A 1 92 ? 0.256 -5.993 0.625 1.00 96.81 92 GLU A CA 1
ATOM 631 C C . GLU A 1 92 ? -0.782 -7.125 0.637 1.00 96.81 92 GLU A C 1
ATOM 633 O O . GLU A 1 92 ? -1.690 -7.144 1.472 1.00 96.81 92 GLU A O 1
ATOM 638 N N . VAL A 1 93 ? -0.612 -8.141 -0.219 1.00 98.31 93 VAL A N 1
ATOM 639 C CA . VAL A 1 93 ? -1.490 -9.323 -0.215 1.00 98.31 93 VAL A CA 1
ATOM 640 C C . VAL A 1 93 ? -1.365 -10.096 1.101 1.00 98.31 93 VAL A C 1
ATOM 642 O O . VAL A 1 93 ? -2.378 -10.477 1.692 1.00 98.31 93 VAL A O 1
ATOM 645 N N . GLN A 1 94 ? -0.145 -10.321 1.593 1.00 98.00 94 GLN A N 1
ATOM 646 C CA . GLN A 1 94 ? 0.074 -11.061 2.841 1.00 98.00 94 GLN A CA 1
ATOM 647 C C . GLN A 1 94 ? -0.419 -10.291 4.076 1.00 98.00 94 GLN A C 1
ATOM 649 O O . GLN A 1 94 ? -1.037 -10.883 4.968 1.00 98.00 94 GLN A O 1
ATOM 654 N N . LEU A 1 95 ? -0.207 -8.974 4.112 1.00 97.62 95 LEU A N 1
ATOM 655 C CA . LEU A 1 95 ? -0.707 -8.082 5.157 1.00 97.62 95 LEU A CA 1
ATOM 656 C C . LEU A 1 95 ? -2.237 -8.026 5.155 1.00 97.62 95 LEU A C 1
ATOM 658 O O . LEU A 1 95 ? -2.850 -8.166 6.214 1.00 97.62 95 LEU A O 1
ATOM 662 N N . GLY A 1 96 ? -2.868 -7.925 3.982 1.00 98.25 96 GLY A N 1
ATOM 663 C CA . GLY A 1 96 ? -4.323 -8.009 3.859 1.00 98.25 96 GLY A CA 1
ATOM 664 C C . GLY A 1 96 ? -4.867 -9.343 4.380 1.00 98.25 96 GLY A C 1
ATOM 665 O O . GLY A 1 96 ? -5.817 -9.373 5.163 1.00 98.25 96 GLY A O 1
ATOM 666 N N . GLN A 1 97 ? -4.231 -10.466 4.032 1.00 98.56 97 GLN A N 1
ATOM 667 C CA . GLN A 1 97 ? -4.633 -11.781 4.550 1.00 98.56 97 GLN A CA 1
ATOM 668 C C . GLN A 1 97 ? -4.478 -11.876 6.073 1.00 98.56 97 GLN A C 1
ATOM 670 O O . GLN A 1 97 ? -5.311 -12.488 6.747 1.00 98.56 97 GLN A O 1
ATOM 675 N N . LEU A 1 98 ? -3.419 -11.284 6.630 1.00 98.25 98 LEU A N 1
ATOM 676 C CA . LEU A 1 98 ? -3.231 -11.190 8.074 1.00 98.25 98 LEU A CA 1
ATOM 677 C C . LEU A 1 98 ? -4.362 -10.380 8.723 1.00 98.25 98 LEU A C 1
ATOM 679 O O . LEU A 1 98 ? -4.899 -10.808 9.747 1.00 98.25 98 LEU A O 1
ATOM 683 N N . ALA A 1 99 ? -4.768 -9.270 8.104 1.00 98.44 99 ALA A N 1
ATOM 684 C CA . ALA A 1 99 ? -5.850 -8.422 8.589 1.00 98.44 99 ALA A CA 1
ATOM 685 C C . ALA A 1 99 ? -7.216 -9.110 8.571 1.00 98.44 99 ALA A C 1
ATOM 687 O O . ALA A 1 99 ? -7.933 -9.048 9.571 1.00 98.44 99 ALA A O 1
ATOM 688 N N . LEU A 1 100 ? -7.538 -9.867 7.517 1.00 98.44 100 LEU A N 1
ATOM 689 C CA . LEU A 1 100 ? -8.766 -10.670 7.479 1.00 98.44 100 LEU A CA 1
ATOM 690 C C . LEU A 1 100 ? -8.852 -11.680 8.632 1.00 98.44 100 LEU A C 1
ATOM 692 O O . LEU A 1 100 ? -9.942 -11.918 9.157 1.00 98.44 100 LEU A O 1
ATOM 696 N N . ARG A 1 101 ? -7.711 -12.255 9.040 1.00 98.19 101 ARG A N 1
ATOM 697 C CA . ARG A 1 101 ? -7.643 -13.222 10.147 1.00 98.19 101 ARG A CA 1
ATOM 698 C C . ARG A 1 101 ? -7.701 -12.572 11.528 1.00 98.19 101 ARG A C 1
ATOM 700 O O . ARG A 1 101 ? -8.280 -13.162 12.434 1.00 98.19 101 ARG A O 1
ATOM 707 N N . LYS A 1 102 ? -7.054 -11.418 11.715 1.00 97.81 102 LYS A N 1
ATOM 708 C CA . LYS A 1 102 ? -6.814 -10.835 13.049 1.00 97.81 102 LYS A CA 1
ATOM 709 C C . LYS A 1 102 ? -7.767 -9.709 13.431 1.00 97.81 102 LYS A C 1
ATOM 711 O O . LYS A 1 102 ? -7.994 -9.511 14.622 1.00 97.81 102 LYS A O 1
ATOM 716 N N . SER A 1 103 ? -8.302 -8.978 12.458 1.00 97.50 103 SER A N 1
ATOM 717 C CA . SER A 1 103 ? -9.230 -7.887 12.736 1.00 97.50 103 SER A CA 1
ATOM 718 C C . SER A 1 103 ? -10.620 -8.424 13.078 1.00 97.50 103 SER A C 1
ATOM 720 O O . SER A 1 103 ? -11.051 -9.465 12.574 1.00 97.50 103 SER A O 1
ATOM 722 N N . THR A 1 104 ? -11.358 -7.690 13.902 1.00 95.00 104 THR A N 1
ATOM 723 C CA . THR A 1 104 ? -12.814 -7.837 14.053 1.00 95.00 104 THR A CA 1
ATOM 724 C C . THR A 1 104 ? -13.570 -6.637 13.483 1.00 95.00 104 THR A C 1
ATOM 726 O O . THR A 1 104 ? -14.794 -6.692 13.391 1.00 95.00 104 THR A O 1
ATOM 729 N N . ASN A 1 105 ? -12.864 -5.586 13.057 1.00 95.94 105 ASN A N 1
ATOM 730 C CA . ASN A 1 105 ? -13.448 -4.382 12.487 1.00 95.94 105 ASN A CA 1
ATOM 731 C C . ASN A 1 105 ? -13.863 -4.628 11.023 1.00 95.94 105 ASN A C 1
ATOM 733 O O . ASN A 1 105 ? -13.054 -5.039 10.187 1.00 95.94 105 ASN A O 1
ATOM 737 N N . ALA A 1 106 ? -15.141 -4.388 10.717 1.00 96.06 106 ALA A N 1
ATOM 738 C CA . ALA A 1 106 ? -15.708 -4.637 9.394 1.00 96.06 106 ALA A CA 1
ATOM 739 C C . ALA A 1 106 ? -15.074 -3.764 8.298 1.00 96.06 106 ALA A C 1
ATOM 741 O O . ALA A 1 106 ? -14.790 -4.270 7.213 1.00 96.06 106 ALA A O 1
ATOM 742 N N . GLU A 1 107 ? -14.786 -2.494 8.588 1.00 94.81 107 GLU A N 1
ATOM 743 C CA . GLU A 1 107 ? -14.173 -1.573 7.627 1.00 94.81 107 GLU A CA 1
ATOM 744 C C . GLU A 1 107 ? -12.725 -1.969 7.327 1.00 94.81 107 GLU A C 1
ATOM 746 O O . GLU A 1 107 ? -12.317 -2.008 6.167 1.00 94.81 107 GLU A O 1
ATOM 751 N N . VAL A 1 108 ? -11.957 -2.350 8.356 1.00 97.12 108 VAL A N 1
ATOM 752 C CA . VAL A 1 108 ? -10.575 -2.839 8.188 1.00 97.12 108 VAL A CA 1
ATOM 753 C C . VAL A 1 108 ? -10.551 -4.119 7.353 1.00 97.12 108 VAL A C 1
ATOM 755 O O . VAL A 1 108 ? -9.708 -4.260 6.466 1.00 97.12 108 VAL A O 1
ATOM 758 N N . LYS A 1 109 ? -11.499 -5.039 7.572 1.00 98.38 109 LYS A N 1
ATOM 759 C CA . LYS A 1 109 ? -11.634 -6.243 6.737 1.00 98.38 109 LYS A CA 1
ATOM 760 C C . LYS A 1 109 ? -12.004 -5.919 5.297 1.00 98.38 109 LYS A C 1
ATOM 762 O O . LYS A 1 109 ? -11.459 -6.540 4.388 1.00 98.38 109 LYS A O 1
ATOM 767 N N . GLN A 1 110 ? -12.907 -4.967 5.079 1.00 98.06 110 GLN A N 1
ATOM 768 C CA . GLN A 1 110 ? -13.288 -4.545 3.734 1.00 98.06 110 GLN A CA 1
ATOM 769 C C . GLN A 1 110 ? -12.096 -3.935 2.990 1.00 98.06 110 GLN A C 1
ATOM 771 O O . GLN A 1 110 ? -11.821 -4.333 1.857 1.00 98.06 110 GLN A O 1
ATOM 776 N N . PHE A 1 111 ? -11.353 -3.039 3.645 1.00 97.81 111 PHE A N 1
ATOM 777 C CA . PHE A 1 111 ? -10.119 -2.476 3.104 1.00 97.81 111 PHE A CA 1
ATOM 778 C C . PHE A 1 111 ? -9.114 -3.583 2.758 1.00 97.81 111 PHE A C 1
ATOM 780 O O . PHE A 1 111 ? -8.642 -3.660 1.625 1.00 97.81 111 PHE A O 1
ATOM 787 N N . ALA A 1 112 ? -8.863 -4.509 3.688 1.00 98.56 112 ALA A N 1
ATOM 788 C CA . ALA A 1 112 ? -7.951 -5.629 3.475 1.00 98.56 112 ALA A CA 1
ATOM 789 C C . ALA A 1 112 ? -8.365 -6.532 2.304 1.00 98.56 112 ALA A C 1
ATOM 791 O O . ALA A 1 112 ? -7.518 -6.941 1.508 1.00 98.56 112 ALA A O 1
ATOM 792 N N . GLN A 1 113 ? -9.660 -6.822 2.160 1.00 98.75 113 GLN A N 1
ATOM 793 C CA . GLN A 1 113 ? -10.170 -7.616 1.045 1.00 98.75 113 GLN A CA 1
ATOM 794 C C . GLN A 1 113 ? -9.952 -6.911 -0.298 1.00 98.75 113 GLN A C 1
ATOM 796 O O . GLN A 1 113 ? -9.578 -7.563 -1.277 1.00 98.75 113 GLN A O 1
ATOM 801 N N . GLN A 1 114 ? -10.152 -5.591 -0.348 1.00 98.12 114 GLN A N 1
ATOM 802 C CA . GLN A 1 114 ? -9.868 -4.809 -1.547 1.00 98.12 114 GLN A CA 1
ATOM 803 C C . GLN A 1 114 ? -8.372 -4.836 -1.886 1.00 98.12 114 GLN A C 1
ATOM 805 O O . GLN A 1 114 ? -8.033 -5.121 -3.035 1.00 98.12 114 GLN A O 1
ATOM 810 N N . MET A 1 115 ? -7.486 -4.654 -0.895 1.00 98.38 115 MET A N 1
ATOM 811 C CA . MET A 1 115 ? -6.034 -4.743 -1.108 1.00 98.38 115 MET A CA 1
ATOM 812 C C . MET A 1 115 ? -5.640 -6.104 -1.687 1.00 98.38 115 MET A C 1
ATOM 814 O O . MET A 1 115 ? -4.936 -6.163 -2.691 1.00 98.38 115 MET A O 1
ATOM 818 N N . ILE A 1 116 ? -6.151 -7.205 -1.120 1.00 98.75 116 ILE A N 1
ATOM 819 C CA . ILE A 1 116 ? -5.877 -8.557 -1.630 1.00 98.75 116 ILE A CA 1
ATOM 820 C C . ILE A 1 116 ? -6.298 -8.675 -3.093 1.00 98.75 116 ILE A C 1
ATOM 822 O O . ILE A 1 116 ? -5.509 -9.150 -3.910 1.00 98.75 116 ILE A O 1
ATOM 826 N N . ASN A 1 117 ? -7.518 -8.262 -3.433 1.00 98.25 117 ASN A N 1
ATOM 827 C CA . ASN A 1 117 ? -8.056 -8.431 -4.780 1.00 98.25 117 ASN A CA 1
ATOM 828 C C . ASN A 1 117 ? -7.241 -7.638 -5.808 1.00 98.25 117 ASN A C 1
ATOM 830 O O . ASN A 1 117 ? -6.772 -8.199 -6.804 1.00 98.25 117 ASN A O 1
ATOM 834 N N . GLU A 1 118 ? -7.044 -6.346 -5.546 1.00 97.75 118 GLU A N 1
ATOM 835 C CA . GLU A 1 118 ? -6.407 -5.436 -6.493 1.00 97.75 118 GLU A CA 1
ATOM 836 C C . GLU A 1 118 ? -4.900 -5.692 -6.612 1.00 97.75 118 GLU A C 1
ATOM 838 O O . GLU A 1 118 ? -4.384 -5.793 -7.729 1.00 97.75 118 GLU A O 1
ATOM 843 N N . HIS A 1 119 ? -4.192 -5.902 -5.495 1.00 97.81 119 HIS A N 1
ATOM 844 C CA . HIS A 1 119 ? -2.758 -6.201 -5.542 1.00 97.81 119 HIS A CA 1
ATOM 845 C C . HIS A 1 119 ? -2.484 -7.594 -6.112 1.00 97.81 119 HIS A C 1
ATOM 847 O O . HIS A 1 119 ? -1.539 -7.753 -6.880 1.00 97.81 119 HIS A O 1
ATOM 853 N N . THR A 1 120 ? -3.327 -8.603 -5.850 1.00 98.44 120 THR A N 1
ATOM 854 C CA . THR A 1 120 ? -3.161 -9.926 -6.486 1.00 98.44 120 THR A CA 1
ATOM 855 C C . THR A 1 120 ? -3.259 -9.828 -8.007 1.00 98.44 120 THR A C 1
ATOM 857 O O . THR A 1 120 ? -2.488 -10.475 -8.719 1.00 98.44 120 THR A O 1
ATOM 860 N N . GLN A 1 121 ? -4.193 -9.025 -8.523 1.00 97.81 121 GLN A N 1
ATOM 861 C CA . GLN A 1 121 ? -4.318 -8.809 -9.961 1.00 97.81 121 GLN A CA 1
ATOM 862 C C . GLN A 1 121 ? -3.098 -8.071 -10.528 1.00 97.81 121 GLN A C 1
ATOM 864 O O . GLN A 1 121 ? -2.524 -8.530 -11.517 1.00 97.81 121 GLN A O 1
ATOM 869 N N . ALA A 1 122 ? -2.670 -6.981 -9.883 1.00 97.88 122 ALA A N 1
ATOM 870 C CA . ALA A 1 122 ? -1.501 -6.212 -10.308 1.00 97.88 122 ALA A CA 1
ATOM 871 C C . ALA A 1 122 ? -0.212 -7.055 -10.294 1.00 97.88 122 ALA A C 1
ATOM 873 O O . ALA A 1 122 ? 0.563 -7.002 -11.247 1.00 97.88 122 ALA A O 1
ATOM 874 N N . ASN A 1 123 ? -0.020 -7.896 -9.273 1.00 97.81 123 ASN A N 1
ATOM 875 C CA . ASN A 1 123 ? 1.140 -8.783 -9.158 1.00 97.81 123 ASN A CA 1
ATOM 876 C C . ASN A 1 123 ? 1.198 -9.799 -10.301 1.00 97.81 123 ASN A C 1
ATOM 878 O O . ASN A 1 123 ? 2.261 -10.008 -10.881 1.00 97.81 123 ASN A O 1
ATOM 882 N N . LYS A 1 124 ? 0.062 -10.418 -10.654 1.00 97.81 124 LYS A N 1
ATOM 883 C CA . LYS A 1 124 ? -0.005 -11.374 -11.773 1.00 97.81 124 LYS A CA 1
ATOM 884 C C . LYS A 1 124 ? 0.400 -10.721 -13.090 1.00 97.81 124 LYS A C 1
ATOM 886 O O . LYS A 1 124 ? 1.145 -11.308 -13.873 1.00 97.81 124 LYS A O 1
ATOM 891 N N . GLU A 1 125 ? -0.083 -9.508 -13.326 1.00 97.69 125 GLU A N 1
ATOM 892 C CA . GLU A 1 125 ? 0.246 -8.758 -14.531 1.00 97.69 125 GLU A CA 1
ATOM 893 C C . GLU A 1 125 ? 1.720 -8.329 -14.552 1.00 97.69 125 GLU A C 1
ATOM 895 O O . GLU A 1 125 ? 2.391 -8.539 -15.563 1.00 97.69 125 GLU A O 1
ATOM 900 N N . LEU A 1 126 ? 2.254 -7.832 -13.429 1.00 98.25 126 LEU A N 1
ATOM 901 C CA . LEU A 1 126 ? 3.672 -7.489 -13.297 1.00 98.25 126 LEU A CA 1
ATOM 902 C C . LEU A 1 126 ? 4.574 -8.705 -13.536 1.00 98.25 126 LEU A C 1
ATOM 904 O O . LEU A 1 126 ? 5.562 -8.591 -14.255 1.00 98.25 126 LEU A O 1
ATOM 908 N N . MET A 1 127 ? 4.238 -9.869 -12.971 1.00 96.06 127 MET A N 1
ATOM 909 C CA . MET A 1 127 ? 5.010 -11.102 -13.159 1.00 96.06 127 MET A CA 1
ATOM 910 C C . MET A 1 127 ? 5.018 -11.560 -14.620 1.00 96.06 127 MET A C 1
ATOM 912 O O . MET A 1 127 ? 6.071 -11.931 -15.136 1.00 96.06 127 MET A O 1
ATOM 916 N N . SER A 1 128 ? 3.870 -11.492 -15.301 1.00 96.50 128 SER A N 1
ATOM 917 C CA . SER A 1 128 ? 3.780 -11.799 -16.734 1.00 96.50 128 SER A CA 1
ATOM 918 C C . SER A 1 128 ? 4.641 -10.846 -17.565 1.00 96.50 128 SER A C 1
ATOM 920 O O . SER A 1 128 ? 5.415 -11.284 -18.418 1.00 96.50 128 SER A O 1
ATOM 922 N N . LEU A 1 129 ? 4.566 -9.544 -17.274 1.00 96.75 129 LEU A N 1
ATOM 923 C CA . LEU A 1 129 ? 5.359 -8.536 -17.967 1.00 96.75 129 LEU A CA 1
ATOM 924 C C . LEU A 1 129 ? 6.860 -8.718 -17.704 1.00 96.75 129 LEU A C 1
ATOM 926 O O . LEU A 1 129 ? 7.653 -8.701 -18.640 1.00 96.75 129 LEU A O 1
ATOM 930 N N . ALA A 1 130 ? 7.261 -8.969 -16.457 1.00 95.94 130 ALA A N 1
ATOM 931 C CA . ALA A 1 130 ? 8.651 -9.235 -16.098 1.00 95.94 130 ALA A CA 1
ATOM 932 C C . ALA A 1 130 ? 9.212 -10.453 -16.850 1.00 95.94 130 ALA A C 1
ATOM 934 O O . ALA A 1 130 ? 10.299 -10.364 -17.425 1.00 95.94 130 ALA A O 1
ATOM 935 N N . ALA A 1 131 ? 8.443 -11.545 -16.933 1.00 93.69 131 ALA A N 1
ATOM 936 C CA . ALA A 1 131 ? 8.830 -12.744 -17.673 1.00 93.69 131 ALA A CA 1
ATOM 937 C C . ALA A 1 131 ? 9.035 -12.461 -19.172 1.00 93.69 131 ALA A C 1
ATOM 939 O O . ALA A 1 131 ? 10.043 -12.880 -19.741 1.00 93.69 131 ALA A O 1
ATOM 940 N N . GLN A 1 132 ? 8.143 -11.685 -19.801 1.00 94.75 132 GLN A N 1
ATOM 941 C CA . GLN A 1 132 ? 8.292 -11.258 -21.203 1.00 94.75 132 GLN A CA 1
ATOM 942 C C . GLN A 1 132 ? 9.557 -10.420 -21.432 1.00 94.75 132 GLN A C 1
ATOM 944 O O . GLN A 1 132 ? 10.141 -10.453 -22.514 1.00 94.75 132 GLN A O 1
ATOM 949 N N . LYS A 1 133 ? 9.996 -9.682 -20.408 1.00 93.62 133 LYS A N 1
ATOM 950 C CA . LYS A 1 133 ? 11.207 -8.850 -20.432 1.00 93.62 133 LYS A CA 1
ATOM 951 C C . LYS A 1 133 ? 12.465 -9.592 -19.960 1.00 93.62 133 LYS A C 1
ATOM 953 O O . LYS A 1 133 ? 13.519 -8.971 -19.838 1.00 93.62 133 LYS A O 1
ATOM 958 N N . GLY A 1 134 ? 12.374 -10.897 -19.684 1.00 93.25 134 GLY A N 1
ATOM 959 C CA . GLY A 1 134 ? 13.500 -11.710 -19.216 1.00 93.25 134 GLY A CA 1
ATOM 960 C C . GLY A 1 134 ? 13.982 -11.363 -17.802 1.00 93.25 134 GLY A C 1
ATOM 961 O O . GLY A 1 134 ? 15.131 -11.640 -17.462 1.00 93.25 134 GLY A O 1
ATOM 962 N N . VAL A 1 135 ? 13.131 -10.744 -16.978 1.00 93.69 135 VAL A N 1
ATOM 963 C CA . VAL A 1 135 ? 13.410 -10.471 -15.563 1.00 93.69 135 VAL A CA 1
ATOM 964 C C . VAL A 1 135 ? 12.699 -11.499 -14.699 1.00 93.69 135 VAL A C 1
ATOM 966 O O . VAL A 1 135 ? 11.513 -11.756 -14.875 1.00 93.69 135 VAL A O 1
ATOM 969 N N . THR A 1 136 ? 13.420 -12.050 -13.725 1.00 93.25 136 THR A N 1
ATOM 970 C CA . THR A 1 136 ? 12.830 -12.896 -12.681 1.00 93.25 136 THR A CA 1
ATOM 971 C C . THR A 1 136 ? 12.514 -12.028 -11.462 1.00 93.25 136 THR A C 1
ATOM 973 O O . THR A 1 136 ? 13.452 -11.610 -10.783 1.00 93.25 136 THR A O 1
ATOM 976 N N . PRO A 1 137 ? 11.237 -11.700 -11.195 1.00 93.00 137 PRO A N 1
ATOM 977 C CA . PRO A 1 137 ? 10.864 -10.941 -10.008 1.00 93.00 137 PRO A CA 1
ATOM 978 C C . PRO A 1 137 ? 10.993 -11.800 -8.738 1.00 93.00 137 PRO A C 1
ATOM 980 O O . PRO A 1 137 ? 10.944 -13.033 -8.817 1.00 93.00 137 PRO A O 1
ATOM 983 N N . PRO A 1 138 ? 11.117 -11.174 -7.557 1.00 94.62 138 PRO A N 1
ATOM 984 C CA . PRO A 1 138 ? 11.067 -11.884 -6.288 1.00 94.62 138 PRO A CA 1
ATOM 985 C C . PRO A 1 138 ? 9.708 -12.563 -6.086 1.00 94.62 138 PRO A C 1
ATOM 987 O O . PRO A 1 138 ? 8.673 -12.106 -6.576 1.00 94.62 138 PRO A O 1
ATOM 990 N N . THR A 1 139 ? 9.712 -13.642 -5.306 1.00 92.62 139 THR A N 1
ATOM 991 C CA . THR A 1 139 ? 8.505 -14.390 -4.915 1.00 92.62 139 THR A CA 1
ATOM 992 C C . THR A 1 139 ? 8.158 -14.227 -3.436 1.00 92.62 139 THR A C 1
ATOM 994 O O . THR A 1 139 ? 7.212 -14.845 -2.951 1.00 92.62 139 THR A O 1
ATOM 997 N N . THR A 1 140 ? 8.913 -13.402 -2.712 1.00 92.38 140 THR A N 1
ATOM 998 C CA . THR A 1 140 ? 8.726 -13.114 -1.288 1.00 92.38 140 THR A CA 1
ATOM 999 C C . THR A 1 140 ? 8.628 -11.605 -1.053 1.00 92.38 140 THR A C 1
ATOM 1001 O O . THR A 1 140 ? 9.094 -10.817 -1.886 1.00 92.38 140 THR A O 1
ATOM 1004 N N . PRO A 1 141 ? 8.033 -11.166 0.070 1.00 92.75 141 PRO A N 1
ATOM 1005 C CA . PRO A 1 141 ? 8.141 -9.779 0.502 1.00 92.75 141 PRO A CA 1
ATOM 1006 C C . PRO A 1 141 ? 9.607 -9.356 0.671 1.00 92.75 141 PRO A C 1
ATOM 1008 O O . PRO A 1 141 ? 10.496 -10.185 0.850 1.00 92.75 141 PRO A O 1
ATOM 1011 N N . GLY A 1 142 ? 9.869 -8.053 0.603 1.00 86.69 142 GLY A N 1
ATOM 1012 C CA . GLY A 1 142 ? 11.188 -7.515 0.943 1.00 86.69 142 GLY A CA 1
ATOM 1013 C C . GLY A 1 142 ? 11.433 -7.552 2.462 1.00 86.69 142 GLY A C 1
ATOM 1014 O O . GLY A 1 142 ? 10.461 -7.517 3.220 1.00 86.69 142 GLY A O 1
ATOM 1015 N N . PRO A 1 143 ? 12.694 -7.523 2.939 1.00 90.06 143 PRO A N 1
ATOM 1016 C CA . PRO A 1 143 ? 13.020 -7.664 4.367 1.00 90.06 143 PRO A CA 1
ATOM 1017 C C . PRO A 1 143 ? 12.291 -6.680 5.296 1.00 90.06 143 PRO A C 1
ATOM 1019 O O . PRO A 1 143 ? 11.888 -7.037 6.402 1.00 90.06 143 PRO A O 1
ATOM 1022 N N . LYS A 1 144 ? 12.069 -5.440 4.835 1.00 88.81 144 LYS A N 1
ATOM 1023 C CA . LYS A 1 144 ? 11.264 -4.435 5.551 1.00 88.81 144 LYS A CA 1
ATOM 1024 C C . LYS A 1 144 ? 9.851 -4.952 5.844 1.00 88.81 144 LYS A C 1
ATOM 1026 O O . LYS A 1 144 ? 9.373 -4.843 6.969 1.00 88.81 144 LYS A O 1
ATOM 1031 N N . TYR A 1 145 ? 9.190 -5.508 4.833 1.00 89.88 145 TYR A N 1
ATOM 1032 C CA . TYR A 1 145 ? 7.819 -5.992 4.946 1.00 89.88 145 TYR A CA 1
ATOM 1033 C C . TYR A 1 145 ? 7.728 -7.289 5.750 1.00 89.88 145 TYR A C 1
ATOM 1035 O O . TYR A 1 145 ? 6.770 -7.476 6.495 1.00 89.88 145 TYR A O 1
ATOM 1043 N N . GLU A 1 146 ? 8.740 -8.156 5.664 1.00 92.00 146 GLU A N 1
ATOM 1044 C CA . GLU A 1 146 ? 8.842 -9.337 6.528 1.00 92.00 146 GLU A CA 1
ATOM 1045 C C . GLU A 1 146 ? 8.933 -8.929 8.007 1.00 92.00 146 GLU A C 1
ATOM 1047 O O . GLU A 1 146 ? 8.200 -9.456 8.848 1.00 92.00 146 GLU A O 1
ATOM 1052 N N . ALA A 1 147 ? 9.763 -7.928 8.325 1.00 92.31 147 ALA A N 1
ATOM 1053 C CA . ALA A 1 147 ? 9.866 -7.378 9.674 1.00 92.31 147 ALA A CA 1
ATOM 1054 C C . ALA A 1 147 ? 8.543 -6.761 10.154 1.00 92.31 147 ALA A C 1
ATOM 1056 O O . ALA A 1 147 ? 8.095 -7.062 11.264 1.00 92.31 147 ALA A O 1
ATOM 1057 N N . ALA A 1 148 ? 7.882 -5.965 9.307 1.00 90.25 148 ALA A N 1
ATOM 1058 C CA . ALA A 1 148 ? 6.564 -5.410 9.605 1.00 90.25 148 ALA A CA 1
ATOM 1059 C C . ALA A 1 148 ? 5.538 -6.519 9.888 1.00 90.25 148 ALA A C 1
ATOM 1061 O O . ALA A 1 148 ? 4.835 -6.478 10.898 1.00 90.25 148 ALA A O 1
ATOM 1062 N N . MET A 1 149 ? 5.494 -7.566 9.061 1.00 94.44 149 MET A N 1
ATOM 1063 C CA . MET A 1 149 ? 4.613 -8.712 9.283 1.00 94.44 149 MET A CA 1
ATOM 1064 C C . MET A 1 149 ? 4.862 -9.394 10.629 1.00 94.44 149 MET A C 1
ATOM 1066 O O . MET A 1 149 ? 3.898 -9.680 11.341 1.00 94.44 149 MET A O 1
ATOM 1070 N N . MET A 1 150 ? 6.122 -9.639 11.000 1.00 94.69 150 MET A N 1
ATOM 1071 C CA . MET A 1 150 ? 6.457 -10.242 12.297 1.00 94.69 150 MET A CA 1
ATOM 1072 C C . MET A 1 150 ? 5.976 -9.385 13.472 1.00 94.69 150 MET A C 1
ATOM 1074 O O . MET A 1 150 ? 5.481 -9.924 14.462 1.00 94.69 150 MET A O 1
ATOM 1078 N N . GLN A 1 151 ? 6.086 -8.060 13.365 1.00 94.00 151 GLN A N 1
ATOM 1079 C CA . GLN A 1 151 ? 5.589 -7.143 14.392 1.00 94.00 151 GLN A CA 1
ATOM 1080 C C . GLN A 1 151 ? 4.059 -7.163 14.467 1.00 94.00 151 GLN A C 1
ATOM 1082 O O . GLN A 1 151 ? 3.492 -7.345 15.545 1.00 94.00 151 GLN A O 1
ATOM 1087 N N . LEU A 1 152 ? 3.373 -7.049 13.326 1.00 95.50 152 LEU A N 1
ATOM 1088 C CA . LEU A 1 152 ? 1.910 -7.045 13.275 1.00 95.50 152 LEU A CA 1
ATOM 1089 C C . LEU A 1 152 ? 1.307 -8.367 13.769 1.00 95.50 152 LEU A C 1
ATOM 1091 O O . LEU A 1 152 ? 0.248 -8.366 14.397 1.00 95.50 152 LEU A O 1
ATOM 1095 N N . GLN A 1 153 ? 1.973 -9.501 13.539 1.00 96.38 153 GLN A N 1
ATOM 1096 C CA . GLN A 1 153 ? 1.517 -10.800 14.040 1.00 96.38 153 GLN A CA 1
ATOM 1097 C C . GLN A 1 153 ? 1.390 -10.844 15.569 1.00 96.38 153 GLN A C 1
ATOM 1099 O O . GLN A 1 153 ? 0.499 -11.537 16.070 1.00 96.38 153 GLN A O 1
ATOM 1104 N N . GLN A 1 154 ? 2.212 -10.078 16.293 1.00 96.81 154 GLN A N 1
ATOM 1105 C CA . GLN A 1 154 ? 2.206 -10.014 17.759 1.00 96.81 154 GLN A CA 1
ATOM 1106 C C . GLN A 1 154 ? 1.089 -9.123 18.318 1.00 96.81 154 GLN A C 1
ATOM 1108 O O . GLN A 1 154 ? 0.731 -9.234 19.489 1.00 96.81 154 GLN A O 1
ATOM 1113 N N . LEU A 1 155 ? 0.513 -8.248 17.494 1.00 96.56 155 LEU A N 1
ATOM 1114 C CA . LEU A 1 155 ? -0.556 -7.341 17.904 1.00 96.56 155 LEU A CA 1
ATOM 1115 C C . LEU A 1 155 ? -1.922 -8.022 17.803 1.00 96.56 155 LEU A C 1
ATOM 1117 O O . LEU A 1 155 ? -2.079 -9.032 17.124 1.00 96.56 155 LEU A O 1
ATOM 1121 N N . SER A 1 156 ? -2.933 -7.491 18.485 1.00 95.50 156 SER A N 1
ATOM 1122 C CA . SER A 1 156 ? -4.317 -7.984 18.410 1.00 95.50 156 SER A CA 1
ATOM 1123 C C . SER A 1 156 ? -5.316 -6.846 18.617 1.00 95.50 156 SER A C 1
ATOM 1125 O O . SER A 1 156 ? -4.955 -5.801 19.166 1.00 95.50 156 SER A O 1
ATOM 1127 N N . GLY A 1 157 ? -6.565 -7.057 18.191 1.00 93.50 157 GLY A N 1
ATOM 1128 C CA . GLY A 1 157 ? -7.656 -6.091 18.350 1.00 93.50 157 GLY A CA 1
ATOM 1129 C C . GLY A 1 157 ? -7.334 -4.727 17.737 1.00 93.50 157 GLY A C 1
ATOM 1130 O O . GLY A 1 157 ? -6.660 -4.640 16.715 1.00 93.50 157 GLY A O 1
ATOM 1131 N N . GLU A 1 158 ? -7.751 -3.650 18.401 1.00 91.81 158 GLU A N 1
ATOM 1132 C CA . GLU A 1 158 ? -7.572 -2.282 17.890 1.00 91.81 158 GLU A CA 1
ATOM 1133 C C . GLU A 1 158 ? -6.093 -1.905 17.666 1.00 91.81 158 GLU A C 1
ATOM 1135 O O . GLU A 1 158 ? -5.766 -1.162 16.741 1.00 91.81 158 GLU A O 1
ATOM 1140 N N . ASN A 1 159 ? -5.169 -2.438 18.476 1.00 92.94 159 ASN A N 1
ATOM 1141 C CA . ASN A 1 159 ? -3.734 -2.196 18.284 1.00 92.94 159 ASN A CA 1
ATOM 1142 C C . ASN A 1 159 ? -3.229 -2.817 16.978 1.00 92.94 159 ASN A C 1
ATOM 1144 O O . ASN A 1 159 ? -2.387 -2.226 16.303 1.00 92.94 159 ASN A O 1
ATOM 1148 N N . PHE A 1 160 ? -3.750 -3.994 16.618 1.00 97.31 160 PHE A N 1
ATOM 1149 C CA . PHE A 1 160 ? -3.464 -4.610 15.328 1.00 97.31 160 PHE A CA 1
ATOM 1150 C C . PHE A 1 160 ? -4.046 -3.776 14.185 1.00 97.31 160 PHE A C 1
ATOM 1152 O O . PHE A 1 160 ? -3.311 -3.439 13.260 1.00 97.31 160 PHE A O 1
ATOM 1159 N N . ASP A 1 161 ? -5.324 -3.397 14.278 1.00 96.12 161 ASP A N 1
ATOM 1160 C CA . ASP A 1 161 ? -6.014 -2.630 13.232 1.00 96.12 161 ASP A CA 1
ATOM 1161 C C . ASP A 1 161 ? -5.264 -1.334 12.910 1.00 96.12 161 ASP A C 1
ATOM 1163 O O . ASP A 1 161 ? -4.995 -1.026 11.751 1.00 96.12 161 ASP A O 1
ATOM 1167 N N . LYS A 1 162 ? -4.821 -0.613 13.942 1.00 92.38 162 LYS A N 1
ATOM 1168 C CA . LYS A 1 162 ? -4.047 0.622 13.784 1.00 92.38 162 LYS A CA 1
ATOM 1169 C C . LYS A 1 162 ? -2.688 0.411 13.159 1.00 92.38 162 LYS A C 1
ATOM 1171 O O . LYS A 1 162 ? -2.312 1.169 12.271 1.00 92.38 162 LYS A O 1
ATOM 1176 N N . ALA A 1 163 ? -1.946 -0.587 13.628 1.00 94.25 163 ALA A N 1
ATOM 1177 C CA . ALA A 1 163 ? -0.637 -0.885 13.066 1.00 94.25 163 ALA A CA 1
ATOM 1178 C C . ALA A 1 163 ? -0.755 -1.304 11.595 1.00 94.25 163 ALA A C 1
ATOM 1180 O O . ALA A 1 163 ? 0.047 -0.872 10.776 1.00 94.25 163 ALA A O 1
ATOM 1181 N N . TYR A 1 164 ? -1.790 -2.071 11.247 1.00 97.31 164 TYR A N 1
ATOM 1182 C CA . TYR A 1 164 ? -2.088 -2.440 9.867 1.00 97.31 164 TYR A CA 1
ATOM 1183 C C . TYR A 1 164 ? -2.421 -1.225 8.992 1.00 97.31 164 TYR A C 1
ATOM 1185 O O . TYR A 1 164 ? -1.809 -1.057 7.935 1.00 97.31 164 TYR A O 1
ATOM 1193 N N . MET A 1 165 ? -3.319 -0.344 9.445 1.00 96.75 165 MET A N 1
ATOM 1194 C CA . MET A 1 165 ? -3.681 0.857 8.684 1.00 96.75 165 MET A CA 1
ATOM 1195 C C . MET A 1 165 ? -2.513 1.841 8.546 1.00 96.75 165 MET A C 1
ATOM 1197 O O . MET A 1 165 ? -2.363 2.459 7.495 1.00 96.75 165 MET A O 1
ATOM 1201 N N . MET A 1 166 ? -1.660 1.967 9.565 1.00 91.44 166 MET A N 1
ATOM 1202 C CA . MET A 1 166 ? -0.468 2.816 9.499 1.00 91.44 166 MET A CA 1
ATOM 1203 C C . MET A 1 166 ? 0.605 2.234 8.576 1.00 91.44 166 MET A C 1
ATOM 1205 O O . MET A 1 166 ? 1.135 2.958 7.737 1.00 91.44 166 MET A O 1
ATOM 1209 N N . GLU A 1 167 ? 0.925 0.947 8.717 1.00 91.25 167 GLU A N 1
ATOM 1210 C CA . GLU A 1 167 ? 2.067 0.352 8.022 1.00 91.25 167 GLU A CA 1
ATOM 1211 C C . GLU A 1 167 ? 1.730 -0.087 6.596 1.00 91.25 167 GLU A C 1
ATOM 1213 O O . GLU A 1 167 ? 2.357 0.393 5.657 1.00 91.25 167 GLU A O 1
ATOM 1218 N N . GLY A 1 168 ? 0.726 -0.948 6.408 1.00 89.56 168 GLY A N 1
ATOM 1219 C CA . GLY A 1 168 ? 0.299 -1.361 5.064 1.00 89.56 168 GLY A CA 1
ATOM 1220 C C . GLY A 1 168 ? -0.515 -0.267 4.374 1.00 89.56 168 GLY A C 1
ATOM 1221 O O . GLY A 1 168 ? -0.246 0.115 3.240 1.00 89.56 168 GLY A O 1
ATOM 1222 N N . GLY A 1 169 ? -1.476 0.320 5.092 1.00 92.44 169 GLY A N 1
ATOM 1223 C CA . GLY A 1 169 ? -2.385 1.318 4.524 1.00 92.44 169 GLY A CA 1
ATOM 1224 C C . GLY A 1 169 ? -1.708 2.639 4.136 1.00 92.44 169 GLY A C 1
ATOM 1225 O O . GLY A 1 169 ? -1.789 3.045 2.983 1.00 92.44 169 GLY A O 1
ATOM 1226 N N . LEU A 1 170 ? -1.060 3.335 5.076 1.00 91.69 170 LEU A N 1
ATOM 1227 C CA . LEU A 1 170 ? -0.422 4.633 4.808 1.00 91.69 170 LEU A CA 1
ATOM 1228 C C . LEU A 1 170 ? 1.008 4.474 4.287 1.00 91.69 170 LEU A C 1
ATOM 1230 O O . LEU A 1 170 ? 1.308 4.908 3.176 1.00 91.69 170 LEU A O 1
ATOM 1234 N N . ASN A 1 171 ? 1.904 3.902 5.095 1.00 87.81 171 ASN A N 1
ATOM 1235 C CA . ASN A 1 171 ? 3.340 3.906 4.809 1.00 87.81 171 ASN A CA 1
ATOM 1236 C C . ASN A 1 171 ? 3.669 3.115 3.535 1.00 87.81 171 ASN A C 1
ATOM 1238 O O . ASN A 1 171 ? 4.371 3.632 2.662 1.00 87.81 171 ASN A O 1
ATOM 1242 N N . GLY A 1 172 ? 3.123 1.902 3.402 1.00 89.62 172 GLY A N 1
ATOM 1243 C CA . GLY A 1 172 ? 3.299 1.038 2.233 1.00 89.62 172 GLY A CA 1
ATOM 1244 C C . GLY A 1 172 ? 2.782 1.672 0.943 1.00 89.62 172 GLY A C 1
ATOM 1245 O O . GLY A 1 172 ? 3.460 1.635 -0.089 1.00 89.62 172 GLY A O 1
ATOM 1246 N N . HIS A 1 173 ? 1.636 2.356 0.999 1.00 95.31 173 HIS A N 1
ATOM 1247 C CA . HIS A 1 173 ? 1.074 3.023 -0.175 1.00 95.31 173 HIS A CA 1
ATOM 1248 C C . HIS A 1 173 ? 1.773 4.340 -0.530 1.00 95.31 173 HIS A C 1
ATOM 1250 O O . HIS A 1 173 ? 1.880 4.650 -1.715 1.00 95.31 173 HIS A O 1
ATOM 1256 N N . MET A 1 174 ? 2.309 5.095 0.438 1.00 93.06 174 MET A N 1
ATOM 1257 C CA . MET A 1 174 ? 3.167 6.256 0.146 1.00 93.06 174 MET A CA 1
ATOM 1258 C C . MET A 1 174 ? 4.453 5.834 -0.579 1.00 93.06 174 MET A C 1
ATOM 1260 O O . MET A 1 174 ? 4.846 6.456 -1.567 1.00 93.06 174 MET A O 1
ATOM 1264 N N . GLU A 1 175 ? 5.088 4.755 -0.119 1.00 91.62 175 GLU A N 1
ATOM 1265 C CA . GLU A 1 175 ? 6.273 4.184 -0.767 1.00 91.62 175 GLU A CA 1
ATOM 1266 C C . GLU A 1 175 ? 5.944 3.654 -2.165 1.00 91.62 175 GLU A C 1
ATOM 1268 O O . GLU A 1 175 ? 6.613 4.012 -3.138 1.00 91.62 175 GLU A O 1
ATOM 1273 N N . SER A 1 176 ? 4.861 2.883 -2.290 1.00 92.69 176 SER A N 1
ATOM 1274 C CA . SER A 1 176 ? 4.381 2.391 -3.583 1.00 92.69 176 SER A CA 1
ATOM 1275 C C . SER A 1 176 ? 4.085 3.548 -4.536 1.00 92.69 176 SER A C 1
ATOM 1277 O O . SER A 1 176 ? 4.514 3.528 -5.686 1.00 92.69 176 SER A O 1
ATOM 1279 N N . GLN A 1 177 ? 3.431 4.615 -4.072 1.00 95.81 177 GLN A N 1
ATOM 1280 C CA . GLN A 1 177 ? 3.174 5.787 -4.904 1.00 95.81 177 GLN A CA 1
ATOM 1281 C C . GLN A 1 177 ? 4.480 6.374 -5.458 1.00 95.81 177 GLN A C 1
ATOM 1283 O O . GLN A 1 177 ? 4.550 6.661 -6.654 1.00 95.81 177 GLN A O 1
ATOM 1288 N N . ALA A 1 178 ? 5.519 6.507 -4.629 1.00 94.75 178 ALA A N 1
ATOM 1289 C CA . ALA A 1 178 ? 6.816 7.017 -5.064 1.00 94.75 178 ALA A CA 1
ATOM 1290 C C . ALA A 1 178 ? 7.488 6.099 -6.104 1.00 94.75 178 ALA A C 1
ATOM 1292 O O . ALA A 1 178 ? 7.981 6.589 -7.124 1.00 94.75 178 ALA A O 1
ATOM 1293 N N . VAL A 1 179 ? 7.458 4.777 -5.893 1.00 96.31 179 VAL A N 1
ATOM 1294 C CA . VAL A 1 179 ? 7.997 3.774 -6.834 1.00 96.31 179 VAL A CA 1
ATOM 1295 C C . VAL A 1 179 ? 7.311 3.876 -8.199 1.00 96.31 179 VAL A C 1
ATOM 1297 O O . VAL A 1 179 ? 7.977 3.977 -9.233 1.00 96.31 179 VAL A O 1
ATOM 1300 N N . TYR A 1 180 ? 5.978 3.921 -8.213 1.00 98.12 180 TYR A N 1
ATOM 1301 C CA . TYR A 1 180 ? 5.199 3.986 -9.449 1.00 98.12 180 TYR A CA 1
ATOM 1302 C C . TYR A 1 180 ? 5.355 5.338 -10.159 1.00 98.12 180 TYR A C 1
ATOM 1304 O O . TYR A 1 180 ? 5.552 5.370 -11.374 1.00 98.12 180 TYR A O 1
ATOM 1312 N N . GLN A 1 181 ? 5.347 6.458 -9.427 1.00 98.19 181 GLN A N 1
ATOM 1313 C CA . GLN A 1 181 ? 5.606 7.785 -10.004 1.00 98.19 181 GLN A CA 1
ATOM 1314 C C . GLN A 1 181 ? 6.993 7.865 -10.646 1.00 98.19 181 GLN A C 1
ATOM 1316 O O . GLN A 1 181 ? 7.127 8.365 -11.765 1.00 98.19 181 GLN A O 1
ATOM 1321 N N . ARG A 1 182 ? 8.019 7.329 -9.973 1.00 98.00 182 ARG A N 1
ATOM 1322 C CA . ARG A 1 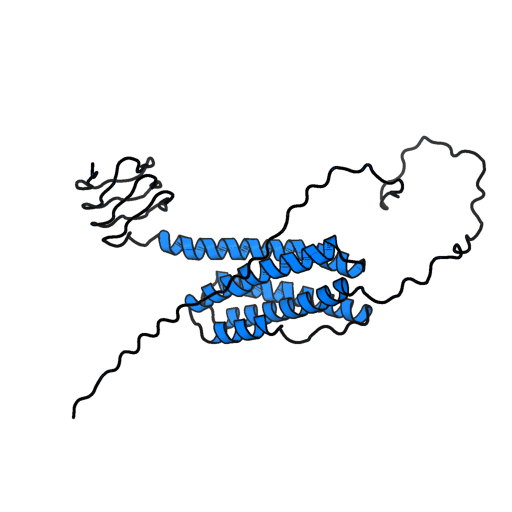182 ? 9.382 7.282 -10.508 1.00 98.00 182 ARG A CA 1
ATOM 1323 C C . ARG A 1 182 ? 9.435 6.517 -11.827 1.00 98.00 182 ARG A C 1
ATOM 1325 O O . ARG A 1 182 ? 10.051 7.011 -12.768 1.00 98.00 182 ARG A O 1
ATOM 1332 N N . GLN A 1 183 ? 8.773 5.363 -11.919 1.00 98.31 183 GLN A N 1
ATOM 1333 C CA . GLN A 1 183 ? 8.733 4.583 -13.158 1.00 98.31 183 GLN A CA 1
ATOM 1334 C C . GLN A 1 183 ? 8.020 5.332 -14.286 1.00 98.31 183 GLN A C 1
ATOM 1336 O O . GLN A 1 183 ? 8.530 5.383 -15.402 1.00 98.31 183 GLN A O 1
ATOM 1341 N N . VAL A 1 184 ? 6.872 5.957 -14.014 1.00 98.31 184 VAL A N 1
ATOM 1342 C CA . VAL A 1 184 ? 6.131 6.731 -15.027 1.00 98.31 184 VAL A CA 1
ATOM 1343 C C . VAL A 1 184 ? 6.998 7.847 -15.624 1.00 98.31 184 VAL A C 1
ATOM 1345 O O . VAL A 1 184 ? 7.014 8.036 -16.848 1.00 98.31 184 VAL A O 1
ATOM 1348 N N . LEU A 1 185 ? 7.726 8.561 -14.760 1.00 97.31 185 LEU A N 1
ATOM 1349 C CA . LEU A 1 185 ? 8.516 9.738 -15.123 1.00 97.31 185 LEU A CA 1
ATOM 1350 C C . LEU A 1 185 ? 9.869 9.393 -15.754 1.00 97.31 185 LEU A C 1
ATOM 1352 O O . LEU A 1 185 ? 10.270 10.050 -16.710 1.00 97.31 185 LEU A O 1
ATOM 1356 N N . LEU A 1 186 ? 10.575 8.399 -15.209 1.00 96.81 186 LEU A N 1
ATOM 1357 C CA . LEU A 1 186 ? 11.990 8.142 -15.508 1.00 96.81 186 LEU A CA 1
ATOM 1358 C C . LEU A 1 186 ? 12.253 6.767 -16.141 1.00 96.81 186 LEU A C 1
ATOM 1360 O O . LEU A 1 186 ? 13.393 6.482 -16.512 1.00 96.81 186 LEU A O 1
ATOM 1364 N N . GLY A 1 187 ? 11.230 5.914 -16.245 1.00 97.31 187 GLY A N 1
ATOM 1365 C CA . GLY A 1 187 ? 11.311 4.618 -16.918 1.00 97.31 187 GLY A CA 1
ATOM 1366 C C . GLY A 1 187 ? 11.715 4.753 -18.382 1.00 97.31 187 GLY A C 1
ATOM 1367 O O . GLY A 1 187 ? 11.430 5.767 -19.026 1.00 97.31 187 GLY A O 1
ATOM 1368 N N . GLN A 1 188 ? 12.357 3.718 -18.919 1.00 96.69 188 GLN A N 1
ATOM 1369 C CA . GLN A 1 188 ? 12.738 3.666 -20.336 1.00 96.69 188 GLN A CA 1
ATOM 1370 C C . GLN A 1 188 ? 11.925 2.626 -21.102 1.00 96.69 188 GLN A C 1
ATOM 1372 O O . GLN A 1 188 ? 11.610 2.846 -22.273 1.00 96.69 188 GLN A O 1
ATOM 1377 N N . ASP A 1 189 ? 11.537 1.529 -20.447 1.00 97.19 189 ASP A N 1
ATOM 1378 C CA . ASP A 1 189 ? 10.702 0.511 -21.075 1.00 97.19 189 ASP A CA 1
ATOM 1379 C C . ASP A 1 189 ? 9.240 0.986 -21.186 1.00 97.19 189 ASP A C 1
ATOM 1381 O O . ASP A 1 189 ? 8.611 1.307 -20.171 1.00 97.19 189 ASP A O 1
ATOM 1385 N N . PRO A 1 190 ? 8.676 1.057 -22.406 1.00 97.25 190 PRO A N 1
ATOM 1386 C CA . PRO A 1 190 ? 7.343 1.613 -22.617 1.00 97.25 190 PRO A CA 1
ATOM 1387 C C . PRO A 1 190 ? 6.241 0.794 -21.935 1.00 97.25 190 PRO A C 1
ATOM 1389 O O . PRO A 1 190 ? 5.280 1.385 -21.441 1.00 97.25 190 PRO A O 1
ATOM 1392 N N . ASP A 1 191 ? 6.392 -0.528 -21.841 1.00 97.88 191 ASP A N 1
ATOM 1393 C CA . ASP A 1 191 ? 5.366 -1.400 -21.266 1.00 97.88 191 ASP A CA 1
ATOM 1394 C C . ASP A 1 191 ? 5.348 -1.292 -19.739 1.00 97.88 191 ASP A C 1
ATOM 1396 O O . ASP A 1 191 ? 4.280 -1.173 -19.138 1.00 97.88 191 ASP A O 1
ATOM 1400 N N . LEU A 1 192 ? 6.519 -1.232 -19.095 1.00 98.31 192 LEU A N 1
ATOM 1401 C CA . LEU A 1 192 ? 6.613 -1.001 -17.649 1.00 98.31 192 LEU A CA 1
ATOM 1402 C C . LEU A 1 192 ? 6.125 0.396 -17.255 1.00 98.31 192 LEU A C 1
ATOM 1404 O O . LEU A 1 192 ? 5.465 0.550 -16.226 1.00 98.31 192 LEU A O 1
ATOM 1408 N N . ARG A 1 193 ? 6.388 1.418 -18.078 1.00 98.50 193 ARG A N 1
ATOM 1409 C CA . ARG A 1 193 ? 5.812 2.758 -17.873 1.00 98.50 193 ARG A CA 1
ATOM 1410 C C . ARG A 1 193 ? 4.292 2.748 -17.995 1.00 98.50 193 ARG A C 1
ATOM 1412 O O . ARG A 1 193 ? 3.621 3.347 -17.157 1.00 98.50 193 ARG A O 1
ATOM 1419 N N . ALA A 1 194 ? 3.752 2.074 -19.010 1.00 98.56 194 ALA A N 1
ATOM 1420 C CA . ALA A 1 194 ? 2.311 1.961 -19.214 1.00 98.56 194 ALA A CA 1
ATOM 1421 C C . ALA A 1 194 ? 1.637 1.189 -18.070 1.00 98.56 194 ALA A C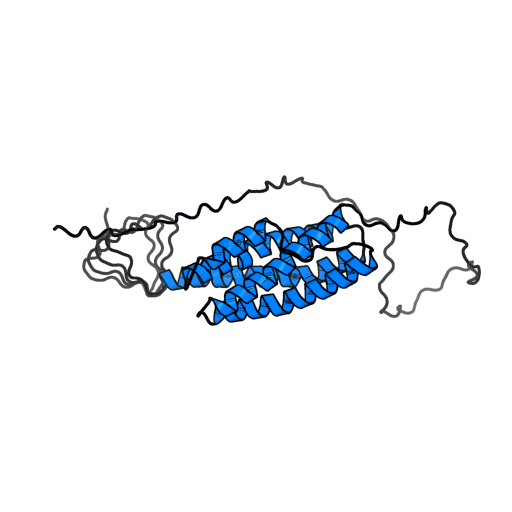 1
ATOM 1423 O O . ALA A 1 194 ? 0.601 1.617 -17.554 1.00 98.56 194 ALA A O 1
ATOM 1424 N N . PHE A 1 195 ? 2.258 0.096 -17.618 1.00 98.62 195 PHE A N 1
ATOM 1425 C CA . PHE A 1 195 ? 1.831 -0.643 -16.437 1.00 98.62 195 PHE A CA 1
ATOM 1426 C C . PHE A 1 195 ? 1.796 0.267 -15.202 1.00 98.62 195 PHE A C 1
ATOM 1428 O O . PHE A 1 195 ? 0.751 0.388 -14.561 1.00 98.62 195 PHE A O 1
ATOM 1435 N N . ALA A 1 196 ? 2.894 0.975 -14.914 1.00 98.62 196 ALA A N 1
ATOM 1436 C CA . ALA A 1 196 ? 2.971 1.860 -13.757 1.00 98.62 196 ALA A CA 1
ATOM 1437 C C . ALA A 1 196 ? 1.923 2.986 -13.813 1.00 98.62 196 ALA A C 1
ATOM 1439 O O . ALA A 1 196 ? 1.242 3.250 -12.822 1.00 98.62 196 ALA A O 1
ATOM 1440 N N . ALA A 1 197 ? 1.734 3.604 -14.982 1.00 98.56 197 ALA A N 1
ATOM 1441 C CA . ALA A 1 197 ? 0.762 4.679 -15.179 1.00 98.56 197 ALA A CA 1
ATOM 1442 C C . ALA A 1 197 ? -0.685 4.225 -14.931 1.00 98.56 197 ALA A C 1
ATOM 1444 O O . ALA A 1 197 ? -1.481 4.984 -14.383 1.00 98.56 197 ALA A O 1
ATOM 1445 N N . ARG A 1 198 ? -1.026 2.985 -15.299 1.00 98.38 198 ARG A N 1
ATOM 1446 C CA . ARG A 1 198 ? -2.372 2.424 -15.108 1.00 98.38 198 ARG A CA 1
ATOM 1447 C C . ARG A 1 198 ? -2.659 2.033 -13.657 1.00 98.38 198 ARG A C 1
ATOM 1449 O O . ARG A 1 198 ? -3.806 2.124 -13.225 1.00 98.38 198 ARG A O 1
ATOM 1456 N N . ILE A 1 199 ? -1.647 1.586 -12.915 1.00 98.12 199 ILE A N 1
ATOM 1457 C CA . ILE A 1 199 ? -1.801 1.156 -11.517 1.00 98.12 199 ILE A CA 1
ATOM 1458 C C . ILE A 1 199 ? -1.731 2.336 -10.540 1.00 98.12 199 ILE A C 1
ATOM 1460 O O . ILE A 1 199 ? -2.423 2.322 -9.523 1.00 98.12 199 ILE A O 1
ATOM 1464 N N . LEU A 1 200 ? -0.961 3.382 -10.854 1.00 97.19 200 LEU A N 1
ATOM 1465 C CA . LEU A 1 200 ? -0.746 4.528 -9.966 1.00 97.19 200 LEU A CA 1
ATOM 1466 C C . LEU A 1 200 ? -2.044 5.155 -9.399 1.00 97.19 200 LEU A C 1
ATOM 1468 O O . LEU A 1 200 ? -2.080 5.391 -8.190 1.00 97.19 200 LEU A O 1
ATOM 1472 N N . PRO A 1 201 ? -3.130 5.367 -10.174 1.00 97.69 201 PRO A N 1
ATOM 1473 C CA . PRO A 1 201 ? -4.381 5.891 -9.621 1.00 97.69 201 PRO A CA 1
ATOM 1474 C C . PRO A 1 201 ? -5.013 4.995 -8.545 1.00 97.69 201 PRO A C 1
ATOM 1476 O O . PRO A 1 201 ? -5.622 5.508 -7.609 1.00 97.69 201 PRO A O 1
ATOM 1479 N N . ARG A 1 202 ? -4.850 3.667 -8.636 1.00 96.12 202 ARG A N 1
ATOM 1480 C CA . ARG A 1 202 ? -5.346 2.729 -7.611 1.00 96.12 202 ARG A CA 1
ATOM 1481 C C . ARG A 1 202 ? -4.557 2.871 -6.318 1.00 96.12 202 ARG A C 1
ATOM 1483 O O . ARG A 1 202 ? -5.154 3.029 -5.262 1.00 96.12 202 ARG A O 1
ATOM 1490 N N . VAL A 1 203 ? -3.226 2.935 -6.417 1.00 95.69 203 VAL A N 1
ATOM 1491 C CA . VAL A 1 203 ? -2.340 3.171 -5.263 1.00 95.69 203 VAL A CA 1
ATOM 1492 C C . VAL A 1 203 ? -2.701 4.481 -4.555 1.00 95.69 203 VAL A C 1
ATOM 1494 O O . VAL A 1 203 ? -2.796 4.520 -3.330 1.00 95.69 203 VAL A O 1
ATOM 1497 N N . GLN A 1 204 ? -2.967 5.545 -5.319 1.00 94.31 204 GLN A N 1
ATOM 1498 C CA . GLN A 1 204 ? -3.412 6.833 -4.774 1.00 94.31 204 GLN A CA 1
ATOM 1499 C C . GLN A 1 204 ? -4.786 6.739 -4.096 1.00 94.31 204 GLN A C 1
ATOM 1501 O O . GLN A 1 204 ? -4.972 7.296 -3.013 1.00 94.31 204 GLN A O 1
ATOM 1506 N N . GLY A 1 205 ? -5.731 6.015 -4.702 1.00 95.12 205 GLY A N 1
ATOM 1507 C CA . GLY A 1 205 ? -7.049 5.764 -4.119 1.00 95.12 205 GLY A CA 1
ATOM 1508 C C . GLY A 1 205 ? -6.963 5.007 -2.793 1.00 95.12 205 GLY A C 1
ATOM 1509 O O . GLY A 1 205 ? -7.555 5.431 -1.802 1.00 95.12 205 GLY A O 1
ATOM 1510 N N . HIS A 1 206 ? -6.160 3.944 -2.737 1.00 97.06 206 HIS A N 1
ATOM 1511 C CA . HIS A 1 206 ? -5.928 3.178 -1.512 1.00 97.06 206 HIS A CA 1
ATOM 1512 C C . HIS A 1 206 ? -5.288 4.033 -0.412 1.00 97.06 206 HIS A C 1
ATOM 1514 O O . HIS A 1 206 ? -5.758 4.010 0.726 1.00 97.06 206 HIS A O 1
ATOM 1520 N N . LEU A 1 207 ? -4.282 4.853 -0.748 1.00 93.38 207 LEU A N 1
ATOM 1521 C CA . LEU A 1 207 ? -3.674 5.787 0.204 1.00 93.38 207 LEU A CA 1
ATOM 1522 C C . LEU A 1 207 ? -4.710 6.767 0.770 1.00 93.38 207 LEU A C 1
ATOM 1524 O O . LEU A 1 207 ? -4.738 7.027 1.974 1.00 93.38 207 LEU A O 1
ATOM 1528 N N . GLN A 1 208 ? -5.588 7.304 -0.081 1.00 92.19 208 GLN A N 1
ATOM 1529 C CA . GLN A 1 208 ? -6.649 8.212 0.353 1.00 92.19 208 GLN A CA 1
ATOM 1530 C C . GLN A 1 208 ? -7.662 7.518 1.274 1.00 92.19 208 GLN A C 1
ATOM 1532 O O . GLN A 1 208 ? -8.076 8.099 2.285 1.00 92.19 208 GLN A O 1
ATOM 1537 N N . MET A 1 209 ? -8.048 6.282 0.951 1.00 91.81 209 MET A N 1
ATOM 1538 C CA . MET A 1 209 ? -8.918 5.469 1.800 1.00 91.81 209 MET A CA 1
ATOM 1539 C C . MET A 1 209 ? -8.268 5.217 3.160 1.00 91.81 209 MET A C 1
ATOM 1541 O O . MET A 1 209 ? -8.870 5.512 4.192 1.00 91.81 209 MET A O 1
ATOM 1545 N N . ALA A 1 210 ? -7.014 4.762 3.169 1.00 92.56 210 ALA A N 1
ATOM 1546 C CA . ALA A 1 210 ? -6.284 4.473 4.392 1.00 92.56 210 ALA A CA 1
ATOM 1547 C C . ALA A 1 210 ? -6.099 5.733 5.252 1.00 92.56 210 ALA A C 1
ATOM 1549 O O . ALA A 1 210 ? -6.312 5.687 6.465 1.00 92.56 210 ALA A O 1
ATOM 1550 N N . ALA A 1 211 ? -5.797 6.884 4.639 1.00 86.69 211 ALA A N 1
ATOM 1551 C CA . ALA A 1 211 ? -5.723 8.172 5.328 1.00 86.69 211 ALA A CA 1
ATOM 1552 C C . ALA A 1 211 ? -7.066 8.573 5.955 1.00 86.69 211 ALA A C 1
ATOM 1554 O O . ALA A 1 211 ? -7.092 9.070 7.080 1.00 86.69 211 ALA A O 1
ATOM 1555 N N . THR A 1 212 ? -8.179 8.344 5.255 1.00 84.88 212 THR A N 1
ATOM 1556 C CA . THR A 1 212 ? -9.528 8.614 5.777 1.00 84.88 212 THR A CA 1
ATOM 1557 C C . THR A 1 212 ? -9.854 7.711 6.960 1.00 84.88 212 THR A C 1
ATOM 1559 O O . THR A 1 212 ? -10.203 8.213 8.021 1.00 84.88 212 THR A O 1
ATOM 1562 N N . MET A 1 213 ? -9.661 6.400 6.825 1.00 86.62 213 MET A N 1
ATOM 1563 C CA . MET A 1 213 ? -9.919 5.432 7.899 1.00 86.62 213 MET A CA 1
ATOM 1564 C C . MET A 1 213 ? -9.030 5.680 9.120 1.00 86.62 213 MET A C 1
ATOM 1566 O O . MET A 1 213 ? -9.473 5.594 10.262 1.00 86.62 213 MET A O 1
ATOM 1570 N N . THR A 1 214 ? -7.777 6.063 8.893 1.00 81.19 214 THR A N 1
ATOM 1571 C CA . THR A 1 214 ? -6.849 6.425 9.965 1.00 81.19 214 THR A CA 1
ATOM 1572 C C . THR A 1 214 ? -7.316 7.701 10.669 1.00 81.19 214 THR A C 1
ATOM 1574 O O . THR A 1 214 ? -7.397 7.731 11.890 1.00 81.19 214 THR A O 1
ATOM 1577 N N . ARG A 1 215 ? -7.732 8.743 9.936 1.00 74.88 215 ARG A N 1
ATOM 1578 C CA . ARG A 1 215 ? -8.326 9.940 10.560 1.00 74.88 215 ARG A CA 1
ATOM 1579 C C . ARG A 1 215 ? -9.620 9.628 11.311 1.00 74.88 215 ARG A C 1
ATOM 1581 O O . ARG A 1 215 ? -9.770 10.122 12.421 1.00 74.88 215 ARG A O 1
ATOM 1588 N N . ASN A 1 216 ? -10.506 8.800 10.760 1.00 61.44 216 ASN A N 1
ATOM 1589 C CA . ASN A 1 216 ? -11.788 8.446 11.378 1.00 61.44 216 ASN A CA 1
ATOM 1590 C C . ASN A 1 216 ? -11.594 7.618 12.655 1.00 61.44 216 ASN A C 1
ATOM 1592 O O . ASN A 1 216 ? -12.167 7.958 13.681 1.00 61.44 216 ASN A O 1
ATOM 1596 N N . THR A 1 217 ? -10.695 6.631 12.656 1.00 56.34 217 THR A N 1
ATOM 1597 C CA . THR A 1 217 ? -10.342 5.866 13.873 1.00 56.34 217 THR A CA 1
ATOM 1598 C C . THR A 1 217 ? -9.697 6.732 14.965 1.00 56.34 217 THR A C 1
ATOM 1600 O O . THR A 1 217 ? -9.752 6.394 16.151 1.00 56.34 217 THR A O 1
ATOM 1603 N N . PHE A 1 218 ? -9.096 7.873 14.605 1.00 47.44 218 PHE A N 1
ATOM 1604 C CA . PHE A 1 218 ? -8.614 8.872 15.564 1.00 47.44 218 PHE A CA 1
ATOM 1605 C C . PHE A 1 218 ? -9.662 9.944 15.920 1.00 47.44 218 PHE A C 1
ATOM 1607 O O . PHE A 1 218 ? -9.571 10.515 17.006 1.00 47.44 218 PHE A O 1
ATOM 1614 N N . ALA A 1 219 ? -10.660 10.191 15.068 1.00 41.69 219 ALA A N 1
ATOM 1615 C CA . ALA A 1 219 ? -11.768 11.118 15.303 1.00 41.69 219 ALA A CA 1
ATOM 1616 C C . ALA A 1 219 ? -12.891 10.495 16.152 1.00 41.69 219 ALA A C 1
ATOM 1618 O O . ALA A 1 219 ? -13.372 11.153 17.068 1.00 41.69 219 ALA A O 1
ATOM 1619 N N . GLU A 1 220 ? -13.215 9.210 15.972 1.00 41.34 220 GLU A N 1
ATOM 1620 C CA . GLU A 1 220 ? -14.159 8.467 16.830 1.00 41.34 220 GLU A CA 1
ATOM 1621 C C . GLU A 1 220 ? -13.685 8.396 18.290 1.00 41.34 220 GLU A C 1
ATOM 1623 O O . GLU A 1 220 ? -14.487 8.355 19.220 1.00 41.34 220 GLU A O 1
ATOM 1628 N N . ARG A 1 221 ? -12.368 8.486 18.525 1.00 47.06 221 ARG A N 1
ATOM 1629 C CA . ARG A 1 221 ? -11.797 8.643 19.874 1.00 47.06 221 ARG A CA 1
ATOM 1630 C C . ARG A 1 221 ? -12.074 10.017 20.500 1.00 47.06 221 ARG A C 1
ATOM 1632 O O . ARG A 1 221 ? -11.973 10.151 21.721 1.00 47.06 221 ARG A O 1
ATOM 1639 N N . ASN A 1 222 ? -12.448 11.010 19.695 1.00 43.12 222 ASN A N 1
ATOM 1640 C CA . ASN A 1 222 ? -12.786 12.368 20.124 1.00 43.12 222 ASN A CA 1
ATOM 1641 C C . ASN A 1 222 ? -14.303 12.651 20.122 1.00 43.12 222 ASN A C 1
ATOM 1643 O O . ASN A 1 222 ? -14.705 13.668 20.682 1.00 43.12 222 ASN A O 1
ATOM 1647 N N . ASP A 1 223 ? -15.136 11.764 19.561 1.00 42.41 223 ASP A N 1
ATOM 1648 C CA . ASP A 1 223 ? -16.589 11.981 19.405 1.00 42.41 223 ASP A CA 1
ATOM 1649 C C . ASP A 1 223 ? -17.482 11.377 20.502 1.00 42.41 223 ASP A C 1
ATOM 1651 O O . ASP A 1 223 ? -18.699 11.536 20.474 1.00 42.41 223 ASP A O 1
ATOM 1655 N N . ALA A 1 224 ? -16.909 10.753 21.536 1.00 45.34 224 ALA A N 1
ATOM 1656 C CA . ALA A 1 224 ? -17.685 10.356 22.720 1.00 45.34 224 ALA A CA 1
ATOM 1657 C C . ALA A 1 224 ? -16.901 10.362 24.039 1.00 45.34 224 ALA A C 1
ATOM 1659 O O . ALA A 1 224 ? -17.426 9.938 25.069 1.00 45.34 224 ALA A O 1
ATOM 1660 N N . THR A 1 225 ? -15.651 10.830 24.048 1.00 50.56 225 THR A N 1
ATOM 1661 C CA . THR A 1 225 ? -14.846 10.827 25.273 1.00 50.56 225 THR A CA 1
ATOM 1662 C C . THR A 1 225 ? -14.986 12.175 25.975 1.00 50.56 225 THR A C 1
ATOM 1664 O O . THR A 1 225 ? -14.599 13.192 25.394 1.00 50.56 225 THR A O 1
ATOM 1667 N N . PRO A 1 226 ? -15.495 12.231 27.220 1.00 57.88 226 PRO A N 1
ATOM 1668 C CA . PRO A 1 226 ? -15.399 13.442 28.016 1.00 57.88 226 PRO A CA 1
ATOM 1669 C C . PRO A 1 226 ? -13.930 13.867 28.102 1.00 57.88 226 PRO A C 1
ATOM 1671 O O . PRO A 1 226 ? -13.063 13.023 28.360 1.00 57.88 226 PRO A O 1
ATOM 1674 N N . ALA A 1 227 ? -13.630 15.152 27.893 1.00 64.31 227 ALA A N 1
ATOM 1675 C CA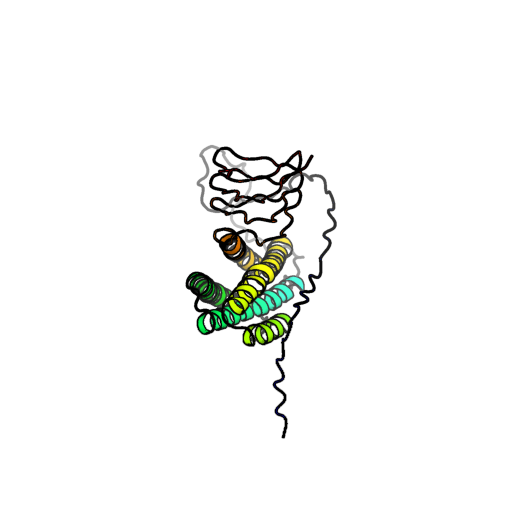 . ALA A 1 227 ? -12.279 15.657 28.145 1.00 64.31 227 ALA A CA 1
ATOM 1676 C C . ALA A 1 227 ? -11.905 15.286 29.584 1.00 64.31 227 ALA A C 1
ATOM 1678 O O . ALA A 1 227 ? -12.699 15.529 30.480 1.00 64.31 227 ALA A O 1
ATOM 1679 N N . ARG A 1 228 ? -10.768 14.621 29.817 1.00 64.75 228 ARG A N 1
ATOM 1680 C CA . ARG A 1 228 ? -10.439 14.098 31.156 1.00 64.75 228 ARG A CA 1
ATOM 1681 C C . ARG A 1 228 ? -10.187 15.259 32.137 1.00 64.75 228 ARG A C 1
ATOM 1683 O O . ARG A 1 228 ? -9.632 16.278 31.720 1.00 64.75 228 ARG A O 1
ATOM 1690 N N . PRO A 1 229 ? -10.490 15.107 33.441 1.00 67.62 229 PRO A N 1
ATOM 1691 C CA . PRO A 1 229 ? -10.160 16.123 34.438 1.00 67.62 229 PRO A CA 1
ATOM 1692 C C . PRO A 1 229 ? -8.669 16.483 34.401 1.00 67.62 229 PRO A C 1
ATOM 1694 O O . PRO A 1 229 ? -7.819 15.594 34.405 1.00 67.62 229 PRO A O 1
ATOM 1697 N N . GLY A 1 230 ? -8.349 17.778 34.350 1.00 67.94 230 GLY A N 1
ATOM 1698 C CA . GLY A 1 230 ? -6.969 18.277 34.295 1.00 67.94 230 GLY A CA 1
ATOM 1699 C C . GLY A 1 230 ? -6.356 18.354 32.892 1.00 67.94 230 GLY A C 1
ATOM 1700 O O . GLY A 1 230 ? -5.188 18.714 32.764 1.00 67.94 230 GLY A O 1
ATOM 1701 N N . MET A 1 231 ? -7.107 18.031 31.834 1.00 77.31 231 MET A N 1
ATOM 1702 C CA . MET A 1 231 ? -6.631 18.176 30.458 1.00 77.31 231 MET A CA 1
ATOM 1703 C C . MET A 1 231 ? -6.489 19.658 30.081 1.00 77.31 231 MET A C 1
ATOM 1705 O O . MET A 1 231 ? -7.407 20.449 30.298 1.00 77.31 231 MET A O 1
ATOM 1709 N N . GLN A 1 232 ? -5.348 20.030 29.495 1.00 75.69 232 GLN A N 1
ATOM 1710 C CA . GLN A 1 232 ? -5.095 21.381 28.996 1.00 75.69 232 GLN A CA 1
ATOM 1711 C C . GLN A 1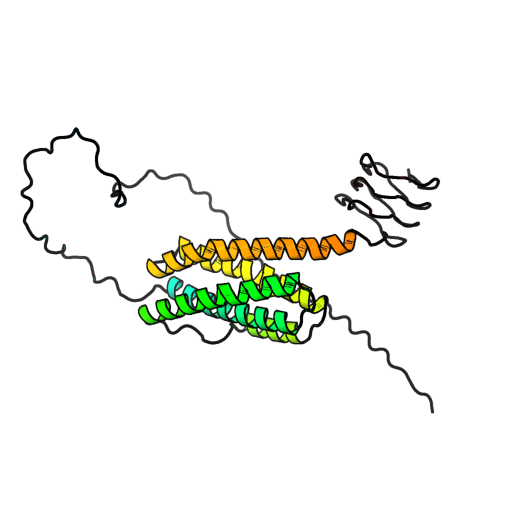 232 ? -5.124 21.393 27.461 1.00 75.69 232 GLN A C 1
ATOM 1713 O O . GLN A 1 232 ? -4.346 20.699 26.809 1.00 75.69 232 GLN A O 1
ATOM 1718 N N . MET A 1 233 ? -6.041 22.172 26.891 1.00 75.00 233 MET A N 1
ATOM 1719 C CA . MET A 1 233 ? -6.249 22.313 25.448 1.00 75.00 233 MET A CA 1
ATOM 1720 C C . MET A 1 233 ? -5.519 23.559 24.952 1.00 75.00 233 MET A C 1
ATOM 1722 O O . MET A 1 233 ? -5.744 24.649 25.476 1.00 75.00 233 MET A O 1
ATOM 1726 N N . ASN A 1 234 ? -4.651 23.404 23.950 1.00 75.12 234 ASN A N 1
ATOM 1727 C CA . ASN A 1 234 ? -3.747 24.458 23.482 1.00 75.12 234 ASN A CA 1
ATOM 1728 C C . ASN A 1 234 ? -4.179 25.067 22.138 1.00 75.12 234 ASN A C 1
ATOM 1730 O O . ASN A 1 234 ? -5.094 24.589 21.468 1.00 75.12 234 ASN A O 1
ATOM 1734 N N . ARG A 1 235 ? -3.508 26.154 21.741 1.00 66.75 235 ARG A N 1
ATOM 1735 C CA . ARG A 1 235 ? -3.766 26.887 20.492 1.00 66.75 235 ARG A CA 1
ATOM 1736 C C . ARG A 1 235 ? -3.842 25.948 19.279 1.00 66.75 235 ARG A C 1
ATOM 1738 O O . ARG A 1 235 ? -2.925 25.165 19.061 1.00 66.75 235 ARG A O 1
ATOM 1745 N N . GLY A 1 236 ? -4.889 26.099 18.467 1.00 64.88 236 GLY A N 1
ATOM 1746 C CA . GLY A 1 236 ? -5.118 25.292 17.262 1.00 64.88 236 GLY A CA 1
ATOM 1747 C C . GLY A 1 236 ? -5.981 24.052 17.498 1.00 64.88 236 GLY A C 1
ATOM 1748 O O . GLY A 1 236 ? -6.285 23.340 16.547 1.00 64.88 236 GLY A O 1
ATOM 1749 N N . THR A 1 237 ? -6.407 23.807 18.740 1.00 72.19 237 THR A N 1
ATOM 1750 C CA . THR A 1 237 ? -7.319 22.703 19.050 1.00 72.19 237 THR A CA 1
ATOM 1751 C C . THR A 1 237 ? -8.755 23.093 18.701 1.00 72.19 237 THR A C 1
ATOM 1753 O O . THR A 1 237 ? -9.256 24.101 19.202 1.00 72.19 237 THR A O 1
ATOM 1756 N N . GLN A 1 238 ? -9.418 22.289 17.868 1.00 71.81 238 GLN A N 1
ATOM 1757 C CA . GLN A 1 238 ? -10.860 22.364 17.626 1.00 71.81 238 GLN A CA 1
ATOM 1758 C C . GLN A 1 238 ? -11.545 21.196 18.339 1.00 71.81 238 GLN A C 1
ATOM 1760 O O . GLN A 1 238 ? -11.072 20.065 18.233 1.00 71.81 238 GLN A O 1
ATOM 1765 N N . THR A 1 239 ? -12.624 21.453 19.083 1.00 70.88 239 THR A N 1
ATOM 1766 C CA . THR A 1 239 ? -13.433 20.362 19.653 1.00 70.88 239 THR A CA 1
ATOM 1767 C C . THR A 1 239 ? -14.296 19.721 18.569 1.00 70.88 239 THR A C 1
ATOM 1769 O O . THR A 1 239 ? -14.577 20.342 17.542 1.00 70.88 239 THR A O 1
ATOM 1772 N N . THR A 1 240 ? -14.733 18.488 18.784 1.00 68.62 240 THR A N 1
ATOM 1773 C CA . THR A 1 240 ? -15.637 17.783 17.865 1.00 68.62 240 THR A CA 1
ATOM 1774 C C . THR A 1 240 ? -17.098 18.015 18.307 1.00 68.62 240 THR A C 1
ATOM 1776 O O . THR A 1 240 ? -17.336 18.337 19.480 1.00 68.62 240 THR A O 1
ATOM 1779 N N . PRO A 1 241 ? -18.107 17.974 17.412 1.00 70.94 241 PRO A N 1
ATOM 1780 C CA . PRO A 1 241 ? -19.501 18.146 17.819 1.00 70.94 241 PRO A CA 1
ATOM 1781 C C . PRO A 1 241 ? -19.925 17.114 18.875 1.00 70.94 241 PRO A C 1
ATOM 1783 O O . PRO A 1 241 ? -19.739 15.921 18.694 1.00 70.94 241 PRO A O 1
ATOM 1786 N N . GLY A 1 242 ? -20.531 17.563 19.976 1.00 67.56 242 GLY A N 1
ATOM 1787 C CA . GLY A 1 242 ? -21.009 16.670 21.043 1.00 67.56 242 GLY A CA 1
ATOM 1788 C C . GLY A 1 242 ? -20.002 16.383 22.164 1.00 67.56 242 GLY A C 1
ATOM 1789 O O . GLY A 1 242 ? -20.358 15.714 23.135 1.00 67.56 242 GLY A O 1
ATOM 1790 N N . THR A 1 243 ? -18.775 16.918 22.102 1.00 77.00 243 THR A N 1
ATOM 1791 C CA . THR A 1 243 ? -17.796 16.759 23.192 1.00 77.00 243 THR A CA 1
ATOM 1792 C C . THR A 1 243 ? -18.306 17.368 24.508 1.00 77.00 243 THR A C 1
ATOM 1794 O O . THR A 1 243 ? -18.677 18.544 24.561 1.00 77.00 243 THR A O 1
ATOM 1797 N N . GLN A 1 244 ? -18.255 16.595 25.600 1.00 75.06 244 GLN A N 1
ATOM 1798 C CA . GLN A 1 244 ? -18.505 17.087 26.960 1.00 75.06 244 GLN A CA 1
ATOM 1799 C C . GLN A 1 244 ? -17.186 17.405 27.679 1.00 75.06 244 GLN A C 1
ATOM 1801 O O . GLN A 1 244 ? -16.321 16.544 27.843 1.00 75.06 244 GLN A O 1
ATOM 1806 N N . MET A 1 245 ? -17.026 18.637 28.155 1.00 79.69 245 MET A N 1
ATOM 1807 C CA . MET A 1 245 ? -15.859 19.067 28.927 1.00 79.69 245 MET A CA 1
ATOM 1808 C C . MET A 1 245 ? -16.098 18.782 30.408 1.00 79.69 245 MET A C 1
ATOM 1810 O O . MET A 1 245 ? -17.088 19.257 30.963 1.00 79.69 245 MET A O 1
ATOM 1814 N N . THR A 1 246 ? -15.211 18.041 31.077 1.00 78.88 246 THR A N 1
ATOM 1815 C CA . THR A 1 246 ? -15.369 17.740 32.511 1.00 78.88 246 THR A CA 1
ATOM 1816 C C . THR A 1 246 ? -14.760 18.836 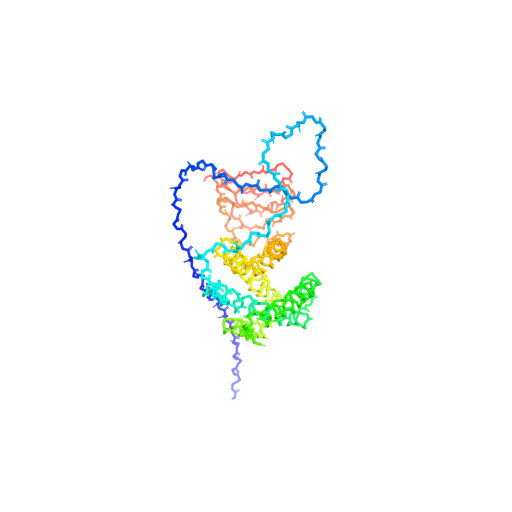33.400 1.00 78.88 246 THR A C 1
ATOM 1818 O O . THR A 1 246 ? -13.942 19.640 32.925 1.00 78.88 246 THR A O 1
ATOM 1821 N N . PRO A 1 247 ? -15.100 18.863 34.708 1.00 79.94 247 PRO A N 1
ATOM 1822 C CA . PRO A 1 247 ? -14.450 19.752 35.668 1.00 79.94 247 PRO A CA 1
ATOM 1823 C C . PRO A 1 247 ? -12.921 19.589 35.644 1.00 79.94 247 PRO A C 1
ATOM 1825 O O . PRO A 1 247 ? -12.417 18.472 35.513 1.00 79.94 247 PRO A O 1
ATOM 1828 N N . GLY A 1 248 ? -12.181 20.694 35.755 1.00 76.88 248 GLY A N 1
ATOM 1829 C CA . GLY A 1 248 ? -10.714 20.716 35.734 1.00 76.88 248 GLY A CA 1
ATOM 1830 C C . GLY A 1 248 ? -10.085 20.790 34.340 1.00 76.88 248 GLY A C 1
ATOM 1831 O O . GLY A 1 248 ? -8.867 20.893 34.242 1.00 76.88 248 GLY A O 1
ATOM 1832 N N . THR A 1 249 ? -10.876 20.749 33.265 1.00 83.50 249 THR A N 1
ATOM 1833 C CA . THR A 1 249 ? -10.364 20.980 31.904 1.00 83.50 249 THR A CA 1
ATOM 1834 C C . THR A 1 249 ? -10.027 22.462 31.716 1.00 83.50 249 THR A C 1
ATOM 1836 O O . THR A 1 249 ? -10.867 23.316 32.010 1.00 83.50 249 THR A O 1
ATOM 1839 N N . GLN A 1 250 ? -8.830 22.771 31.211 1.00 79.06 250 GLN A N 1
ATOM 1840 C CA . GLN A 1 250 ? -8.378 24.136 30.921 1.00 79.06 250 GLN A CA 1
ATOM 1841 C C . GLN A 1 250 ? -8.305 24.377 29.410 1.00 79.06 250 GLN A C 1
ATOM 1843 O O . GLN A 1 250 ? -7.606 23.661 28.697 1.00 79.06 250 GLN A O 1
ATOM 1848 N N . MET A 1 251 ? -8.998 25.403 28.915 1.00 79.06 251 MET A N 1
ATOM 1849 C CA . MET A 1 251 ? -8.920 25.849 27.522 1.00 79.06 251 MET A CA 1
ATOM 1850 C C . MET A 1 251 ? -8.036 27.088 27.387 1.00 79.06 251 MET A C 1
ATOM 1852 O O . MET A 1 251 ? -8.341 28.156 27.929 1.00 79.06 251 MET A O 1
ATOM 1856 N N . ASN A 1 252 ? -6.954 26.945 26.623 1.00 81.56 252 ASN A N 1
ATOM 1857 C CA . ASN A 1 252 ? -5.992 28.007 26.372 1.00 81.56 252 ASN A CA 1
ATOM 1858 C C . ASN A 1 252 ? -6.328 28.811 25.105 1.00 81.56 252 ASN A C 1
ATOM 1860 O O . ASN A 1 252 ? -7.031 28.342 24.202 1.00 81.56 252 ASN A O 1
ATOM 1864 N N . ARG A 1 253 ? -5.776 30.027 25.016 1.00 78.88 253 ARG A N 1
ATOM 1865 C CA . ARG A 1 253 ? -5.926 30.950 23.878 1.00 78.88 253 ARG A CA 1
ATOM 1866 C C . ARG A 1 253 ? -5.758 30.246 22.524 1.00 78.88 253 ARG A C 1
ATOM 1868 O O . ARG A 1 253 ? -4.704 29.677 22.238 1.00 78.88 253 ARG A O 1
ATOM 1875 N N . GLY A 1 254 ? -6.750 30.404 21.649 1.00 70.69 254 GLY A N 1
ATOM 1876 C CA . GLY A 1 254 ? -6.773 29.829 20.303 1.00 70.69 254 GLY A CA 1
ATOM 1877 C C . GLY A 1 254 ? -7.363 28.420 20.222 1.00 70.69 254 GLY A C 1
ATOM 1878 O O . GLY A 1 254 ? -7.231 27.783 19.180 1.00 70.69 254 GLY A O 1
ATOM 1879 N N . THR A 1 255 ? -7.987 27.939 21.298 1.00 79.38 255 THR A N 1
ATOM 1880 C CA . THR A 1 255 ? -8.913 26.798 21.251 1.00 79.38 255 THR A CA 1
ATOM 1881 C C . THR A 1 255 ? -10.236 27.255 20.633 1.00 79.38 255 THR A C 1
ATOM 1883 O O . THR A 1 255 ? -10.727 28.333 20.983 1.00 79.38 255 THR A O 1
ATOM 1886 N N . GLN A 1 256 ? -10.812 26.462 19.729 1.00 78.56 256 GLN A N 1
ATOM 1887 C CA . GLN A 1 256 ? -12.129 26.714 19.140 1.00 78.56 256 GLN A CA 1
ATOM 1888 C C . GLN A 1 256 ? -13.093 25.594 19.537 1.00 78.56 256 GLN A C 1
ATOM 1890 O O . GLN A 1 256 ? -12.787 24.416 19.356 1.00 78.56 256 GLN A O 1
ATOM 1895 N N . THR A 1 257 ? -14.258 25.938 20.078 1.00 79.69 257 THR A N 1
ATOM 1896 C CA . THR A 1 257 ? -15.310 24.940 20.311 1.00 79.69 257 THR A CA 1
ATOM 1897 C C . THR A 1 257 ? -16.146 24.751 19.052 1.00 79.69 257 THR A C 1
ATOM 1899 O O . THR A 1 257 ? -16.265 25.674 18.258 1.00 79.69 257 THR A O 1
ATOM 1902 N N . THR A 1 258 ? -16.773 23.596 18.874 1.00 78.12 258 THR A N 1
ATOM 1903 C CA . THR A 1 258 ? -17.672 23.289 17.746 1.00 78.12 258 THR A CA 1
ATOM 1904 C C . THR A 1 258 ? -19.123 23.154 18.244 1.00 78.12 258 THR A C 1
ATOM 1906 O O . THR A 1 258 ? -19.321 22.848 19.427 1.00 78.12 258 THR A O 1
ATOM 1909 N N . PRO A 1 259 ? -20.165 23.419 17.422 1.00 77.06 259 PRO A N 1
ATOM 1910 C CA . PRO A 1 259 ? -21.557 23.303 17.868 1.00 77.06 259 PRO A CA 1
ATOM 1911 C C . PRO A 1 259 ? -21.860 21.942 18.511 1.00 77.06 259 PRO A C 1
ATOM 1913 O O . PRO A 1 259 ? -21.399 20.912 18.031 1.00 77.06 259 PRO A O 1
ATOM 1916 N N . GLY A 1 260 ? -22.613 21.935 19.613 1.00 74.75 260 GLY A N 1
ATOM 1917 C CA . GLY A 1 260 ? -22.890 20.726 20.398 1.00 74.75 260 GLY A CA 1
ATOM 1918 C C . GLY A 1 260 ? -21.867 20.431 21.501 1.00 74.75 260 GLY A C 1
ATOM 1919 O O . GLY A 1 260 ? -22.090 19.523 22.294 1.00 74.75 260 GLY A O 1
ATOM 1920 N N . THR A 1 261 ? -20.778 21.202 21.604 1.00 81.50 261 THR A N 1
ATOM 1921 C CA . THR A 1 261 ? -19.856 21.109 22.750 1.00 81.50 261 THR A CA 1
ATOM 1922 C C . THR A 1 261 ? -20.576 21.525 24.039 1.00 81.50 261 THR A C 1
ATOM 1924 O O . THR A 1 261 ? -21.160 22.611 24.090 1.00 81.50 261 THR A O 1
ATOM 1927 N N . GLN A 1 262 ? -20.506 20.704 25.090 1.00 78.81 262 GLN A N 1
ATOM 1928 C CA . GLN A 1 262 ? -21.071 21.000 26.412 1.00 78.81 262 GLN A CA 1
ATOM 1929 C C . GLN A 1 262 ? -19.956 21.263 27.427 1.00 78.81 262 GLN A C 1
ATOM 1931 O O . GLN A 1 262 ? -19.109 20.408 27.669 1.00 78.81 262 GLN A O 1
ATOM 1936 N N . MET A 1 263 ? -19.950 22.441 28.047 1.00 80.38 263 MET A N 1
ATOM 1937 C CA . MET A 1 263 ? -19.025 22.788 29.126 1.00 80.38 263 MET A CA 1
ATOM 1938 C C . MET A 1 263 ? -19.666 22.563 30.494 1.00 80.38 263 MET A C 1
ATOM 1940 O O . MET A 1 263 ? -20.642 23.236 30.844 1.00 80.38 263 MET A O 1
ATOM 1944 N N . ASN A 1 264 ? -19.091 21.661 31.292 1.00 82.12 264 ASN A N 1
ATOM 1945 C CA . ASN A 1 264 ? -19.581 21.379 32.638 1.00 82.12 264 ASN A CA 1
ATOM 1946 C C . ASN A 1 264 ? -18.974 22.332 33.683 1.00 82.12 264 ASN A C 1
ATOM 1948 O O . ASN A 1 264 ? -17.992 23.046 33.451 1.00 82.12 264 ASN A O 1
ATOM 1952 N N . ARG A 1 265 ? -19.588 22.361 34.870 1.00 80.62 265 ARG A N 1
ATOM 1953 C CA . ARG A 1 265 ? -19.125 23.159 36.014 1.00 80.62 265 ARG A CA 1
ATOM 1954 C C . ARG A 1 265 ? -17.656 22.845 36.328 1.00 80.62 265 ARG A C 1
ATOM 1956 O O . ARG A 1 265 ? -17.298 21.683 36.458 1.00 80.62 265 ARG A O 1
ATOM 1963 N N . GLY A 1 266 ? -16.815 23.867 36.492 1.00 75.31 266 GLY A N 1
ATOM 1964 C CA . GLY A 1 266 ? -15.386 23.695 36.788 1.00 75.31 266 GLY A CA 1
ATOM 1965 C C . GLY A 1 266 ? -14.473 23.565 35.563 1.00 75.31 266 GLY A C 1
ATOM 1966 O O . GLY A 1 266 ? -13.273 23.364 35.737 1.00 75.31 266 GLY A O 1
ATOM 1967 N N . THR A 1 267 ? -14.992 23.682 34.336 1.00 79.62 267 THR A N 1
ATOM 1968 C CA . THR A 1 267 ? -14.160 23.969 33.154 1.00 79.62 267 THR A CA 1
ATOM 1969 C C . THR A 1 267 ? -13.631 25.407 33.236 1.00 79.62 267 THR A C 1
ATOM 1971 O O . THR A 1 267 ? -14.389 26.326 33.559 1.00 79.62 267 THR A O 1
ATOM 1974 N N . GLN A 1 268 ? -12.344 25.598 32.943 1.00 80.19 268 GLN A N 1
ATOM 1975 C CA . GLN A 1 268 ? -11.680 26.903 32.922 1.00 80.19 268 GLN A CA 1
ATOM 1976 C C . GLN A 1 268 ? -11.346 27.310 31.483 1.00 80.19 268 GLN A C 1
ATOM 1978 O O . GLN A 1 268 ? -10.868 26.491 30.700 1.00 80.19 268 GLN A O 1
ATOM 1983 N N . THR A 1 269 ? -11.572 28.571 31.124 1.00 78.69 269 THR A N 1
ATOM 1984 C CA . THR A 1 269 ? -11.216 29.138 29.812 1.00 78.69 269 THR A CA 1
ATOM 1985 C C . THR A 1 269 ? -10.321 30.358 29.977 1.00 78.69 269 THR A C 1
ATOM 1987 O O . THR A 1 269 ? -10.399 31.041 30.992 1.00 78.69 269 THR A O 1
ATOM 1990 N N . THR A 1 270 ? -9.472 30.648 28.992 1.00 80.00 270 THR A N 1
ATOM 1991 C CA . THR A 1 270 ? -8.644 31.870 28.967 1.00 80.00 270 THR A CA 1
ATOM 1992 C C . THR A 1 270 ? -9.044 32.812 27.823 1.00 80.00 270 THR A C 1
ATOM 1994 O O . THR A 1 270 ? -9.594 32.354 26.807 1.00 80.00 270 THR A O 1
ATOM 1997 N N . PRO A 1 271 ? -8.737 34.122 27.938 1.00 76.62 271 PRO A N 1
ATOM 1998 C CA . PRO A 1 271 ? -8.969 35.112 26.896 1.00 76.62 271 PRO A CA 1
ATOM 1999 C C . PRO A 1 271 ? -8.395 34.696 25.534 1.00 76.62 271 PRO A C 1
ATOM 2001 O O . PRO A 1 271 ? -7.193 34.450 25.370 1.00 76.62 271 PRO A O 1
ATOM 2004 N N . GLY A 1 272 ? -9.280 34.647 24.534 1.00 69.06 272 GLY A N 1
ATOM 2005 C CA . GLY A 1 272 ? -8.982 34.210 23.168 1.00 69.06 272 GLY A CA 1
ATOM 2006 C C . GLY A 1 272 ? -9.347 32.753 22.864 1.00 69.06 272 GLY A C 1
ATOM 2007 O O . GLY A 1 272 ? -8.977 32.247 21.806 1.00 69.06 272 GLY A O 1
ATOM 2008 N N . THR A 1 273 ? -10.067 32.078 23.762 1.00 78.56 273 THR A N 1
ATOM 2009 C CA . THR A 1 273 ? -10.860 30.884 23.422 1.00 78.56 273 THR A CA 1
ATOM 2010 C C . THR A 1 273 ? -12.058 31.317 22.572 1.00 78.56 273 THR A C 1
ATOM 2012 O O . THR A 1 273 ? -12.807 32.206 22.977 1.00 78.56 273 THR A O 1
ATOM 2015 N N . GLN A 1 274 ? -12.240 30.729 21.390 1.00 78.75 274 GLN A N 1
ATOM 2016 C CA . GLN A 1 274 ? -13.358 31.050 20.500 1.00 78.75 274 GLN A CA 1
ATOM 2017 C C . GLN A 1 274 ? -14.488 30.043 20.711 1.00 78.75 274 GLN A C 1
ATOM 2019 O O . GLN A 1 274 ? -14.312 28.848 20.483 1.00 78.75 274 GLN A O 1
ATOM 2024 N N . MET A 1 275 ? -15.650 30.525 21.148 1.00 78.56 275 MET A N 1
ATOM 2025 C CA . MET A 1 275 ? -16.829 29.682 21.332 1.00 78.56 275 MET A CA 1
ATOM 2026 C C . MET A 1 275 ? -17.746 29.773 20.113 1.00 78.56 275 MET A C 1
ATOM 2028 O O . MET A 1 275 ? -18.265 30.851 19.818 1.00 78.56 275 MET A O 1
ATOM 2032 N N . ASN A 1 276 ? -17.978 28.657 19.418 1.00 80.56 276 ASN A N 1
ATOM 2033 C CA . ASN A 1 276 ? -18.906 28.642 18.286 1.00 80.56 276 ASN A CA 1
ATOM 2034 C C . ASN A 1 276 ? -20.371 28.613 18.745 1.00 80.56 276 ASN A C 1
ATOM 2036 O O . ASN A 1 276 ? -20.720 28.047 19.788 1.00 80.56 276 ASN A O 1
ATOM 2040 N N . ARG A 1 277 ? -21.247 29.204 17.921 1.00 76.25 277 ARG A N 1
ATOM 2041 C CA . ARG A 1 277 ? -22.705 29.213 18.115 1.00 76.25 277 ARG A CA 1
ATOM 2042 C C . ARG A 1 277 ? -23.217 27.773 18.265 1.00 76.25 277 ARG A C 1
ATOM 2044 O O . ARG A 1 277 ? -22.987 26.956 17.386 1.00 76.25 277 ARG A O 1
ATOM 2051 N N . GLY A 1 278 ? -23.911 27.473 19.365 1.00 72.19 278 GLY A N 1
ATOM 2052 C CA . GLY A 1 278 ? -24.363 26.111 19.696 1.00 72.19 278 GLY A CA 1
ATOM 2053 C C . GLY A 1 278 ? -23.497 25.382 20.730 1.00 72.19 278 GLY A C 1
ATOM 2054 O O . GLY A 1 278 ? -23.775 24.229 21.046 1.00 72.19 278 GLY A O 1
ATOM 2055 N N . THR A 1 279 ? -22.472 26.039 21.276 1.00 76.19 279 THR A N 1
ATOM 2056 C CA . THR A 1 279 ? -21.777 25.584 22.490 1.00 76.19 279 THR A CA 1
ATOM 2057 C C . THR A 1 279 ? -22.657 25.848 23.715 1.00 76.19 279 THR A C 1
ATOM 2059 O O . THR A 1 279 ? -23.133 26.970 23.892 1.00 76.19 279 THR A O 1
ATOM 2062 N N . GLN A 1 280 ? -22.873 24.842 24.562 1.00 77.75 280 GLN A N 1
ATOM 2063 C CA . GLN A 1 280 ? -23.648 24.963 25.802 1.00 77.75 280 GLN A CA 1
ATOM 2064 C C . GLN A 1 280 ? -22.709 25.137 27.000 1.00 77.75 280 GLN A C 1
ATOM 2066 O O . GLN A 1 280 ? -21.740 24.395 27.144 1.00 77.75 280 GLN A O 1
ATOM 2071 N N . THR A 1 281 ? -22.995 26.099 27.878 1.00 73.50 281 THR A N 1
ATOM 2072 C CA . THR A 1 281 ? -22.254 26.332 29.127 1.00 73.50 281 THR A CA 1
ATOM 2073 C C . THR A 1 281 ? -23.131 26.063 30.339 1.00 73.50 281 THR A C 1
ATOM 2075 O O . THR A 1 281 ? -24.278 26.501 30.404 1.00 73.50 281 THR A O 1
ATOM 2078 N N . THR A 1 282 ? -22.579 25.370 31.334 1.00 75.75 282 THR A N 1
ATOM 2079 C CA . THR A 1 282 ? -23.243 25.169 32.627 1.00 75.75 282 THR A CA 1
ATOM 2080 C C . THR A 1 282 ? -22.826 26.273 33.608 1.00 75.75 282 THR A C 1
ATOM 2082 O O . THR A 1 282 ? -21.647 26.642 33.640 1.00 75.75 282 THR A O 1
ATOM 2085 N N . PRO A 1 283 ? -23.727 26.784 34.472 1.00 70.06 283 PRO A N 1
ATOM 2086 C CA . PRO A 1 283 ? -23.352 27.705 35.544 1.00 70.06 283 PRO A CA 1
ATOM 2087 C C . PRO A 1 283 ? -22.190 27.166 36.402 1.00 70.06 283 PRO A C 1
ATOM 2089 O O . PRO A 1 283 ? -22.283 26.094 37.015 1.00 70.06 283 PRO A O 1
ATOM 209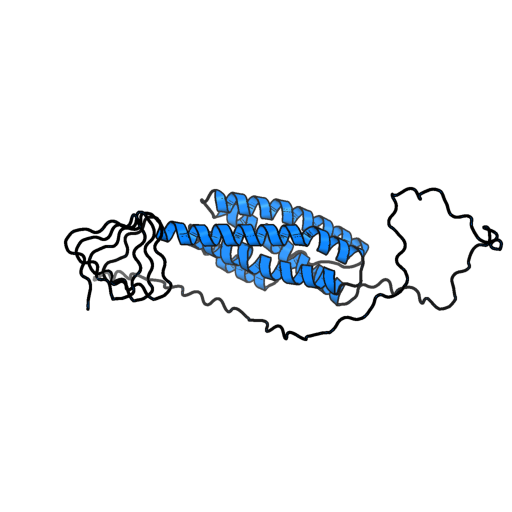2 N N . GLY A 1 284 ? -21.087 27.922 36.433 1.00 61.56 284 GLY A N 1
ATOM 2093 C CA . GLY A 1 284 ? -19.834 27.555 37.103 1.00 61.56 284 GLY A CA 1
ATOM 2094 C C . GLY A 1 284 ? -18.670 27.184 36.173 1.00 61.56 284 GLY A C 1
ATOM 2095 O O . GLY A 1 284 ? -17.640 26.719 36.661 1.00 61.56 284 GLY A O 1
ATOM 2096 N N . THR A 1 285 ? -18.795 27.378 34.856 1.00 70.12 285 THR A N 1
ATOM 2097 C CA . THR A 1 285 ? -17.633 27.545 33.962 1.00 70.12 285 THR A CA 1
ATOM 2098 C C . THR A 1 285 ? -16.924 28.860 34.307 1.00 70.12 285 THR A C 1
ATOM 2100 O O . THR A 1 285 ? -17.568 29.906 34.376 1.00 70.12 285 THR A O 1
ATOM 2103 N N . GLN A 1 286 ? -15.614 28.814 34.552 1.00 71.44 286 GLN A N 1
ATOM 2104 C CA . GLN A 1 286 ? -14.821 29.985 34.940 1.00 71.44 286 GLN A CA 1
ATOM 2105 C C . GLN A 1 286 ? -14.006 30.490 33.749 1.00 71.44 286 GLN A C 1
ATOM 2107 O O . GLN A 1 286 ? -13.379 29.707 33.040 1.00 71.44 286 GLN A O 1
ATOM 2112 N N . MET A 1 287 ? -14.006 31.802 33.530 1.00 69.81 287 MET A N 1
ATOM 2113 C CA . MET A 1 287 ? -13.050 32.450 32.636 1.00 69.81 287 MET A CA 1
ATOM 2114 C C . MET A 1 287 ? -11.915 32.993 33.504 1.00 69.81 287 MET A C 1
ATOM 2116 O O . MET A 1 287 ? -12.133 33.894 34.312 1.00 69.81 287 MET A O 1
ATOM 2120 N N . ASN A 1 288 ? -10.730 32.403 33.382 1.00 65.38 288 ASN A N 1
ATOM 2121 C CA . ASN A 1 288 ? -9.534 32.858 34.080 1.00 65.38 288 ASN A CA 1
ATOM 2122 C C . ASN A 1 288 ? -9.027 34.116 33.370 1.00 65.38 288 ASN A C 1
ATOM 2124 O O . ASN A 1 288 ? -8.794 34.064 32.163 1.00 65.38 288 ASN A O 1
ATOM 2128 N N . GLN A 1 289 ? -8.904 35.224 34.103 1.00 56.84 289 GLN A N 1
ATOM 2129 C CA . GLN A 1 289 ? -8.375 36.492 33.584 1.00 56.84 289 GLN A CA 1
ATOM 2130 C C . GLN A 1 289 ? -6.870 36.410 33.327 1.00 56.84 289 GLN A C 1
ATOM 2132 O O . GLN A 1 289 ? -6.173 35.771 34.147 1.00 56.84 289 GLN A O 1
#

Foldseek 3Di:
DDDDDDDDDDDPDDDDDDPDDDDDDDDDDDDDDDDDDDDDPDDDDDDDDDDDDDDDDDDPDDDDPDPDPPPLAWDPLLLVLLQLLLQLLQLLLVLLVVQCVFEPDPLLVVLSVVSNVLSVVLNVVSCVVCVVSVHHYDPYHDPVSVVLVVVLNPDHYPRSSLSSLVVSQAVSLVVLLVSLVCCLVPTDDPVSNVSSVVCNVVSVVSNVSSVVVNVVSVVVVQQPDAQDAQAEADAPAEHDAQHEHDANYEYEARYEYDANYEYDARYEYEPRHHYDDNYHYDPRHYYDD

Sequence (289 aa):
MRRATATAALVAAGLFASLGYSAVAQTSRPTSPAPGMSPAPGMSPAPGMSPAPGMSPNRPMSPAPGMSPRNNQLSALDRQFVMDAAHGGIAEVQLGQLALRKSTNAEVKQFAQQMINEHTQANKELMSLAAQKGVTPPTTPGPKYEAAMMQLQQLSGENFDKAYMMEGGLNGHMESQAVYQRQVLLGQDPDLRAFAARILPRVQGHLQMAATMTRNTFAERNDATPARPGMQMNRGTQTTPGTQMTPGTQMNRGTQTTPGTQMNRGTQTTPGTQMNRGTQTTPGTQMNQ

Radius of gyration: 29.4 Å; chains: 1; bounding box: 47×55×109 Å

pLDDT: mean 75.18, std 23.79, range [28.22, 98.75]

=== Feature glossary ===
Feature key, reading from the visual/contextual features back to the raw sequence:

Rendered structure images. Structure images are PyMOL renders from six orthogonal camera directions. Cartoon representation draws helices as coils and strands as arrows; sticks shows the backbone as bonds; surface shows the solvent-excluded envelope. Rainbow coloring maps sequence position to hue (blue→red, N→C); chain coloring assigns a distinct color per polypeptide.

Contact-map, Ramachandran, and PAE plots. Three diagnostic plots accompany the record. The Cα contact map visualizes the tertiary structure as a 2D adjacency matrix (8 Å cutoff, sequence-local contacts suppressed). The Ramachandran plot shows the distribution of backbone (φ, ψ) torsions, with points in the α and β basins reflecting secondary structure content. The PAE plot shows AlphaFold's inter-residue confidence as a color matrix.

InterPro / GO / CATH / organism. The annotation block draws on four external resources. InterPro: which protein families and domains the sequence belongs to. GO: standardized terms for what the protein does, what process it participates in, and where in the cell it acts. CATH: which structural fold it has in the CATH hierarchy. Organism: the species of origin.

Nearest PDB structures. Structural nearest neighbors (via Foldseek easy-search vs the PDB). Reported per hit: target PDB id, E-value, and alignment TM-score. A TM-score above ~0.5 is the conventional threshold for 'same fold'.

Predicted aligned error. Predicted aligned error is AlphaFold's pairwise confidence. Unlike pLDDT (per-residue), PAE is per-residue-pair and captures whether two parts of the structure are correctly placed relative to each other. Units are ångströms of expected positional error.

Solvent-accessible surface area. SASA measures how much of the protein is reachable by solvent. It is computed by rolling a water-sized probe over the atomic surface and summing the exposed area (Å²). Per-residue SASA distinguishes core (buried, low SASA) from surface (exposed, high SASA) residues; total SASA is a whole-molecule size measure.

B-factor. Crystallographic B-factors measure how much each atom's electron density is smeared out, in Å². They rise in mobile loops and surface residues and fall in the buried interior. In AlphaFold models this column is repurposed to hold pLDDT instead.

pLDDT. For AlphaFold models, the B-factor field carries pLDDT — the model's own estimate of local accuracy on a 0–100 scale. Regions with pLDDT<50 should be treated as essentially unmodeled; they often correspond to intrinsically disordered segments.

Backbone torsions (φ/ψ). φ (phi) and ψ (psi) are the two rotatable backbone dihedrals per residue: φ is the C(i-1)–N–Cα–C torsion, ψ is the N–Cα–C–N(i+1) torsion, both in degrees on (−180°, 180°]. α-helical residues cluster near (−60°, −45°); β-strand residues near (−120°, +130°). A Ramachandran plot is simply a scatter of (φ, ψ) for every residue.

Radius of gyration, Cα contacts, bounding box. Radius of gyration (Rg) is the root-mean-square distance of Cα atoms from their centroid — a single number for overall size and compactness. A globular domain of N residues has Rg ≈ 2.2·N^0.38 Å; an extended or disordered chain has a much larger Rg. The Cα contact count is the number of residue pairs whose Cα atoms are within 8 Å and are more than four positions apart in sequence — a standard proxy for tertiary packing density. The bounding box is the smallest axis-aligned box enclosing all Cα atoms.

Secondary structure (3-state, P-SEA). Three-state secondary structure (P-SEA) collapses the eight DSSP classes into helix (a), strand (b), and coil (c). P-SEA assigns these from Cα geometry alone — distances and angles — without requiring backbone oxygens, so it works on any Cα trace.

Secondary structure (8-state, DSSP). Secondary structure is the local, repeating backbone conformation. DSSP classifies it into eight states by reading the hydrogen-bond network: three helix types (H, G, I), two β types (E, B), two non-regular types (T, S), and unstructured coil (-).

Foldseek 3Di. The Foldseek 3Di string encodes local tertiary geometry as a 20-letter alphabet — one character per residue — derived from the relative positions of nearby Cα atoms. Unlike the amino-acid sequence, 3Di is a direct function of the 3D structure, so two proteins with the same fold have similar 3Di strings even at low sequence identity.

mmCIF coordinates. Structure coordinates are given as an mmCIF _atom_site loop: one row per atom with element, residue name, chain id, sequence number, and x/y/z position in Å. Only the four main-chain atoms per residue are included here; side chains are omitted to keep the record compact.

Sequence. This is the polypeptide sequence — one letter per residue, N-terminus first. Length ranges from a few dozen residues for small domains to over a thousand for large multi-domain proteins.